Protein AF-A0A7Y2AHD5-F1 (afdb_monomer)

Mean predicted aligned error: 4.86 Å

Structure (mmCIF, N/CA/C/O backbone):
data_AF-A0A7Y2AHD5-F1
#
_entry.id   AF-A0A7Y2AHD5-F1
#
loop_
_atom_site.group_PDB
_atom_site.id
_atom_site.type_symbol
_atom_site.label_atom_id
_atom_site.label_alt_id
_atom_site.label_comp_id
_atom_site.label_asym_id
_atom_site.label_entity_id
_atom_site.label_seq_id
_atom_site.pdbx_PDB_ins_code
_atom_site.Cartn_x
_atom_site.Cartn_y
_atom_site.Cartn_z
_atom_site.occupancy
_atom_site.B_iso_or_equiv
_atom_site.auth_seq_id
_atom_site.auth_comp_id
_atom_site.auth_asym_id
_atom_site.auth_atom_id
_atom_site.pdbx_PDB_model_num
ATOM 1 N N . VAL A 1 1 ? -27.338 -1.000 18.601 1.00 94.12 1 VAL A N 1
ATOM 2 C CA . VAL A 1 1 ? -27.454 -0.332 17.279 1.00 94.12 1 VAL A CA 1
ATOM 3 C C . VAL A 1 1 ? -26.386 -0.900 16.368 1.00 94.12 1 VAL A C 1
ATOM 5 O O . VAL A 1 1 ? -25.244 -0.959 16.805 1.00 94.12 1 VAL A O 1
ATOM 8 N N . ALA A 1 2 ? -26.744 -1.335 15.164 1.00 96.44 2 ALA A N 1
ATOM 9 C CA . ALA A 1 2 ? -25.781 -1.722 14.134 1.00 96.44 2 ALA A CA 1
ATOM 10 C C . ALA A 1 2 ? -25.681 -0.607 13.083 1.00 96.44 2 ALA A C 1
ATOM 12 O O . ALA A 1 2 ? -26.661 0.108 12.867 1.00 96.44 2 ALA A O 1
ATOM 13 N N . ALA A 1 3 ? -24.513 -0.444 12.469 1.00 95.56 3 ALA A N 1
ATOM 14 C CA . ALA A 1 3 ? -24.297 0.475 11.358 1.00 95.56 3 ALA A CA 1
ATOM 15 C C . ALA A 1 3 ? -23.275 -0.099 10.369 1.00 95.56 3 ALA A C 1
ATOM 17 O O . ALA A 1 3 ? -22.429 -0.923 10.730 1.00 95.56 3 ALA A O 1
ATOM 18 N N . ALA A 1 4 ? -23.356 0.365 9.128 1.00 95.06 4 ALA A N 1
ATOM 19 C CA . ALA A 1 4 ? -22.480 -0.025 8.037 1.00 95.06 4 ALA A CA 1
ATOM 20 C C . ALA A 1 4 ? -21.931 1.219 7.331 1.00 95.06 4 ALA A C 1
ATOM 22 O O . ALA A 1 4 ? -22.563 2.277 7.327 1.00 95.06 4 ALA A O 1
ATOM 23 N N . LYS A 1 5 ? -20.742 1.068 6.753 1.00 93.19 5 LYS A N 1
ATOM 24 C CA . LYS A 1 5 ? -20.122 1.999 5.815 1.00 93.19 5 LYS A CA 1
ATOM 25 C C . LYS A 1 5 ? -19.531 1.161 4.686 1.00 93.19 5 LYS A C 1
ATOM 27 O O . LYS A 1 5 ? -18.775 0.231 4.963 1.00 93.19 5 LYS A O 1
ATOM 32 N N . ASP A 1 6 ? -19.858 1.527 3.458 1.00 91.69 6 ASP A N 1
ATOM 33 C CA . ASP A 1 6 ? -19.275 0.958 2.244 1.00 91.69 6 ASP A CA 1
ATOM 34 C C . ASP A 1 6 ? -18.496 2.061 1.511 1.00 91.69 6 ASP A C 1
ATOM 36 O O . ASP A 1 6 ? -17.848 2.895 2.162 1.00 91.69 6 ASP A O 1
ATOM 40 N N . ARG A 1 7 ? -18.574 2.109 0.177 1.00 89.06 7 ARG A N 1
ATOM 41 C CA . ARG A 1 7 ? -17.947 3.164 -0.616 1.00 89.06 7 ARG A CA 1
ATOM 42 C C . ARG A 1 7 ? -18.425 4.560 -0.198 1.00 89.06 7 ARG A C 1
ATOM 44 O O . ARG A 1 7 ? -19.621 4.815 -0.059 1.00 89.06 7 ARG A O 1
ATOM 51 N N . LEU A 1 8 ? -17.475 5.482 -0.037 1.00 84.81 8 LEU A N 1
ATOM 52 C CA . LEU A 1 8 ? -17.731 6.919 0.108 1.00 84.81 8 LEU A CA 1
ATOM 53 C C . LEU A 1 8 ? -17.047 7.659 -1.037 1.00 84.81 8 LEU A C 1
ATOM 55 O O . LEU A 1 8 ? -15.824 7.609 -1.155 1.00 84.81 8 LEU A O 1
ATOM 59 N N . ASP A 1 9 ? -17.832 8.341 -1.867 1.00 83.88 9 ASP A N 1
ATOM 60 C CA . ASP A 1 9 ? -17.392 8.878 -3.157 1.00 83.88 9 ASP A CA 1
ATOM 61 C C . ASP A 1 9 ? -16.701 7.793 -3.989 1.00 83.88 9 ASP A C 1
ATOM 63 O O . ASP A 1 9 ? -17.342 6.845 -4.419 1.00 83.88 9 ASP A O 1
ATOM 67 N N . HIS A 1 10 ? -15.393 7.892 -4.181 1.00 83.75 10 HIS A N 1
ATOM 68 C CA . HIS A 1 10 ? -14.606 6.910 -4.912 1.00 83.75 10 HIS A CA 1
ATOM 69 C C . HIS A 1 10 ? -13.840 5.952 -4.004 1.00 83.75 10 HIS A C 1
ATOM 71 O O . HIS A 1 10 ? -13.240 5.003 -4.499 1.00 83.75 10 HIS A O 1
ATOM 77 N N . THR A 1 11 ? -13.846 6.190 -2.693 1.00 85.25 11 THR A N 1
ATOM 78 C CA . THR A 1 11 ? -13.129 5.361 -1.735 1.00 85.25 11 THR A CA 1
ATOM 79 C C . THR A 1 11 ? -13.874 4.062 -1.500 1.00 85.25 11 THR A C 1
ATOM 81 O O . THR A 1 11 ? -14.870 4.065 -0.776 1.00 85.25 11 THR A O 1
ATOM 84 N N . ILE A 1 12 ? -13.370 2.960 -2.044 1.00 89.50 12 ILE A N 1
ATOM 85 C CA . ILE A 1 12 ? -13.899 1.626 -1.744 1.00 89.50 12 ILE A CA 1
ATOM 86 C C . ILE A 1 12 ? -13.495 1.263 -0.311 1.00 89.50 12 ILE A C 1
ATOM 88 O O . ILE A 1 12 ? -12.315 1.295 0.049 1.00 89.50 12 ILE A O 1
ATOM 92 N N . ASP A 1 13 ? -14.479 0.945 0.522 1.00 90.94 13 ASP A N 1
ATOM 93 C CA . ASP A 1 13 ? -14.290 0.531 1.910 1.00 90.94 13 ASP A CA 1
ATOM 94 C C . ASP A 1 13 ? -15.412 -0.438 2.290 1.00 90.94 13 ASP A C 1
ATOM 96 O O . ASP A 1 13 ? -16.451 -0.487 1.633 1.00 90.94 13 ASP A O 1
ATOM 100 N N . ARG A 1 14 ? -15.214 -1.194 3.367 1.00 94.62 14 ARG A N 1
ATOM 101 C CA . ARG A 1 14 ? -16.272 -1.995 3.977 1.00 94.62 14 ARG A CA 1
ATOM 102 C C . ARG A 1 14 ? -16.022 -2.091 5.472 1.00 94.62 14 ARG A C 1
ATOM 104 O O . ARG A 1 14 ? -15.089 -2.750 5.932 1.00 94.62 14 ARG A O 1
ATOM 111 N N . VAL A 1 15 ? -16.888 -1.435 6.233 1.00 96.62 15 VAL A N 1
ATOM 112 C CA . VAL A 1 15 ? -16.831 -1.363 7.692 1.00 96.62 15 VAL A CA 1
ATOM 113 C C . VAL A 1 15 ? -18.199 -1.696 8.261 1.00 96.62 15 VAL A C 1
ATOM 115 O O . VAL A 1 15 ? -19.235 -1.240 7.765 1.00 96.62 15 VAL A O 1
ATOM 118 N N . ARG A 1 16 ? -18.216 -2.504 9.318 1.00 97.88 16 ARG A N 1
ATOM 119 C CA . ARG A 1 16 ? -19.436 -2.865 10.042 1.00 97.88 16 ARG A CA 1
ATOM 120 C C . ARG A 1 16 ? -19.219 -2.646 11.525 1.00 97.88 16 ARG A C 1
ATOM 122 O O . ARG A 1 16 ? -18.168 -2.993 12.054 1.00 97.88 16 ARG A O 1
ATOM 129 N N . THR A 1 17 ? -20.200 -2.069 12.206 1.00 98.38 17 THR A N 1
ATOM 130 C CA . THR A 1 17 ? -20.081 -1.769 13.632 1.00 98.38 17 THR A CA 1
ATOM 131 C C . THR A 1 17 ? -21.354 -2.099 14.388 1.00 98.38 17 THR A C 1
ATOM 133 O O . THR A 1 17 ? -22.467 -1.894 13.901 1.00 98.38 17 THR A O 1
ATOM 136 N N . VAL A 1 18 ? -21.184 -2.583 15.616 1.00 98.38 18 VAL A N 1
ATOM 137 C CA . VAL A 1 18 ? -22.260 -2.739 16.590 1.00 98.38 18 VAL A CA 1
ATOM 138 C C . VAL A 1 18 ? -21.905 -1.956 17.841 1.00 98.38 18 VAL A C 1
ATOM 140 O O . VAL A 1 18 ? -20.815 -2.071 18.399 1.00 98.38 18 VAL A O 1
ATOM 143 N N . ARG A 1 19 ? -22.869 -1.167 18.307 1.00 97.50 19 ARG A N 1
ATOM 144 C CA . ARG A 1 19 ? -22.805 -0.423 19.560 1.00 97.50 19 ARG A CA 1
ATOM 145 C C . ARG A 1 19 ? -23.842 -0.943 20.556 1.00 97.50 19 ARG A C 1
ATOM 147 O O . ARG A 1 19 ? -25.033 -1.021 20.227 1.00 97.50 19 ARG A O 1
ATOM 154 N N . THR A 1 20 ? -23.383 -1.192 21.779 1.00 97.81 20 THR A N 1
ATOM 155 C CA . THR A 1 20 ? -24.183 -1.340 23.004 1.00 97.81 20 THR A CA 1
ATOM 156 C C . THR A 1 20 ? -24.101 -0.063 23.855 1.00 97.81 20 THR A C 1
ATOM 158 O O . THR A 1 20 ? -23.508 0.937 23.445 1.00 97.81 20 THR A O 1
ATOM 161 N N . ASP A 1 21 ? -24.697 -0.061 25.047 1.00 97.06 21 ASP A N 1
ATOM 162 C CA . ASP A 1 21 ? -24.688 1.118 25.924 1.00 97.06 21 ASP A CA 1
ATOM 163 C C . ASP A 1 21 ? -23.279 1.541 26.358 1.00 97.06 21 ASP A C 1
ATOM 165 O O . ASP A 1 21 ? -23.039 2.729 26.571 1.00 97.06 21 ASP A O 1
ATOM 169 N N . GLN A 1 22 ? -22.361 0.580 26.507 1.00 98.00 22 GLN A N 1
ATOM 170 C CA . GLN A 1 22 ? -21.000 0.822 26.992 1.00 98.00 22 GLN A CA 1
ATOM 171 C C . GLN A 1 22 ? -19.928 0.624 25.925 1.00 98.00 22 GLN A C 1
ATOM 173 O O . GLN A 1 22 ? -18.930 1.330 25.965 1.00 98.00 22 GLN A O 1
ATOM 178 N N . PHE A 1 23 ? -20.122 -0.280 24.965 1.00 98.69 23 PHE A N 1
ATOM 179 C CA . PHE A 1 23 ? -19.069 -0.629 24.016 1.00 98.69 23 PHE A CA 1
ATOM 180 C C . PHE A 1 23 ? -19.475 -0.367 22.569 1.00 98.69 23 PHE A C 1
ATOM 182 O O . PHE A 1 23 ? -20.641 -0.511 22.186 1.00 98.69 23 PHE A O 1
ATOM 189 N N . ARG A 1 24 ? -18.487 -0.020 21.745 1.00 98.62 24 ARG A N 1
ATOM 190 C CA . ARG A 1 24 ? -18.584 -0.061 20.287 1.00 98.62 24 ARG A CA 1
ATOM 191 C C . ARG A 1 24 ? -17.534 -1.021 19.755 1.00 98.62 24 ARG A C 1
ATOM 193 O O . ARG A 1 24 ? -16.359 -0.876 20.066 1.00 98.62 24 ARG A O 1
ATOM 200 N N . TYR A 1 25 ? -17.985 -1.963 18.940 1.00 98.75 25 TYR A N 1
ATOM 201 C CA . TYR A 1 25 ? -17.140 -2.867 18.178 1.00 98.75 25 TYR A CA 1
ATOM 202 C C . TYR A 1 25 ? -17.228 -2.517 16.698 1.00 98.75 25 TYR A C 1
ATOM 204 O O . TYR A 1 25 ? -18.331 -2.298 16.188 1.00 98.75 25 TYR A O 1
ATOM 212 N N . THR A 1 26 ? -16.093 -2.479 16.017 1.00 98.56 26 THR A N 1
ATOM 213 C CA . THR A 1 26 ? -15.975 -2.216 14.583 1.00 98.56 26 THR A CA 1
ATOM 214 C C . THR A 1 26 ? -15.140 -3.319 13.947 1.00 98.56 26 THR A C 1
ATOM 216 O O . THR A 1 26 ? -14.110 -3.714 14.486 1.00 98.56 26 THR A O 1
ATOM 219 N N . ARG A 1 27 ? -15.590 -3.816 12.796 1.00 98.38 27 ARG A N 1
ATOM 220 C CA . ARG A 1 27 ? -14.854 -4.743 11.940 1.00 98.38 27 ARG A CA 1
ATOM 221 C C . ARG A 1 27 ? -14.552 -4.046 10.617 1.00 98.38 27 ARG A C 1
ATOM 223 O O . ARG A 1 27 ? -15.482 -3.630 9.917 1.00 98.38 27 ARG A O 1
ATOM 230 N N . ASN A 1 28 ? -13.267 -3.929 10.299 1.00 97.00 28 ASN A N 1
ATOM 231 C CA . ASN A 1 28 ? -12.754 -3.364 9.057 1.00 97.00 28 ASN A CA 1
ATOM 232 C C . ASN A 1 28 ? -12.392 -4.507 8.105 1.00 97.00 28 ASN A C 1
ATOM 234 O O . ASN A 1 28 ? -11.576 -5.359 8.446 1.00 97.00 28 ASN A O 1
ATOM 238 N N . TYR A 1 29 ? -12.989 -4.532 6.914 1.00 94.75 29 TYR A N 1
ATOM 239 C CA . TYR A 1 29 ? -12.735 -5.587 5.925 1.00 94.75 29 TYR A CA 1
ATOM 240 C C . TYR A 1 29 ? -11.671 -5.198 4.888 1.00 94.75 29 TYR A C 1
ATOM 242 O O . TYR A 1 29 ? -11.124 -6.075 4.227 1.00 94.75 29 TYR A O 1
ATOM 250 N N . LYS A 1 30 ? -11.364 -3.901 4.755 1.00 90.12 30 LYS A N 1
ATOM 251 C CA . LYS A 1 30 ? -10.286 -3.372 3.908 1.00 90.12 30 LYS A CA 1
ATOM 252 C C . LYS A 1 30 ? -9.167 -2.819 4.796 1.00 90.12 30 LYS A C 1
ATOM 254 O O . LYS A 1 30 ? -9.228 -1.669 5.238 1.00 90.12 30 LYS A O 1
ATOM 259 N N . THR A 1 31 ? -8.205 -3.682 5.125 1.00 88.81 31 THR A N 1
ATOM 260 C CA . THR A 1 31 ? -7.037 -3.389 5.986 1.00 88.81 31 THR A CA 1
ATOM 261 C C . THR A 1 31 ? -5.771 -3.081 5.187 1.00 88.81 31 THR A C 1
ATOM 263 O O . THR A 1 31 ? -4.736 -2.773 5.758 1.00 88.81 31 THR A O 1
ATOM 266 N N . ASP A 1 32 ? -5.862 -3.157 3.863 1.00 81.38 32 ASP A N 1
ATOM 267 C CA . ASP A 1 32 ? -4.821 -2.840 2.885 1.00 81.38 32 ASP A CA 1
ATOM 268 C C . ASP A 1 32 ? -4.664 -1.330 2.640 1.00 81.38 32 ASP A C 1
ATOM 270 O O . ASP A 1 32 ? -3.919 -0.915 1.761 1.00 81.38 32 ASP A O 1
ATOM 274 N N . ARG A 1 33 ? -5.408 -0.499 3.379 1.00 80.50 33 ARG A N 1
ATOM 275 C CA . ARG A 1 33 ? -5.490 0.948 3.177 1.00 80.50 33 ARG A CA 1
ATOM 276 C C . ARG A 1 33 ? -5.759 1.674 4.499 1.00 80.50 33 ARG A C 1
ATOM 278 O O . ARG A 1 33 ? -6.464 1.156 5.366 1.00 80.50 33 ARG A O 1
ATOM 285 N N . ILE A 1 34 ? -5.231 2.889 4.640 1.00 82.88 34 ILE A N 1
ATOM 286 C CA . ILE A 1 34 ? -5.336 3.714 5.864 1.00 82.88 34 ILE A CA 1
ATOM 287 C C . ILE A 1 34 ? -6.746 4.238 6.136 1.00 82.88 34 ILE A C 1
ATOM 289 O O . ILE A 1 34 ? -7.618 4.219 5.272 1.00 82.88 34 ILE A O 1
ATOM 293 N N . PHE A 1 35 ? -6.971 4.812 7.318 1.00 85.44 35 PHE A N 1
ATOM 294 C CA . PHE A 1 35 ? -8.222 5.513 7.612 1.00 85.44 35 PHE A CA 1
ATOM 295 C C . PHE A 1 35 ? -8.383 6.828 6.832 1.00 85.44 35 PHE A C 1
ATOM 297 O O . PHE A 1 35 ? -9.498 7.145 6.404 1.00 85.44 35 PHE A O 1
ATOM 304 N N . LEU A 1 36 ? -7.303 7.602 6.637 1.00 85.56 36 LEU A N 1
ATOM 305 C CA . LEU A 1 36 ? -7.325 8.862 5.879 1.00 85.56 36 LEU A CA 1
ATOM 306 C C . LEU A 1 36 ? -7.292 8.604 4.366 1.00 85.56 36 LEU A C 1
ATOM 308 O O . LEU A 1 36 ? -6.347 8.955 3.666 1.00 85.56 36 LEU A O 1
ATOM 312 N N . GLN A 1 37 ? -8.345 7.968 3.864 1.00 81.88 37 GLN A N 1
ATOM 313 C CA . GLN A 1 37 ? -8.504 7.721 2.436 1.00 81.88 37 GLN A CA 1
ATOM 314 C C . GLN A 1 37 ? -8.719 9.028 1.656 1.00 81.88 37 GLN A C 1
ATOM 316 O O . GLN A 1 37 ? -9.375 9.935 2.190 1.00 81.88 37 GLN A O 1
ATOM 321 N N . PRO A 1 38 ? -8.233 9.119 0.402 1.00 78.81 38 PRO A N 1
ATOM 322 C CA . PRO A 1 38 ? -8.409 10.319 -0.403 1.00 78.81 38 PRO A CA 1
ATOM 323 C C . PRO A 1 38 ? -9.879 10.571 -0.734 1.00 78.81 38 PRO A C 1
ATOM 325 O O . PRO A 1 38 ? -10.577 9.691 -1.241 1.00 78.81 38 PRO A O 1
ATOM 328 N N . GLN A 1 39 ? -10.349 11.782 -0.445 1.00 77.81 39 GLN A N 1
ATOM 329 C CA . GLN A 1 39 ? -11.747 12.184 -0.607 1.00 77.81 39 GLN A CA 1
ATOM 330 C C . GLN A 1 39 ? -11.869 13.649 -1.046 1.00 77.81 39 GLN A C 1
ATOM 332 O O . GLN A 1 39 ? -10.882 14.374 -1.170 1.00 77.81 39 GLN A O 1
ATOM 337 N N . TYR A 1 40 ? -13.103 14.136 -1.220 1.00 79.31 40 TYR A N 1
ATOM 338 C CA . TYR A 1 40 ? -13.394 15.541 -1.545 1.00 79.31 40 TYR A CA 1
ATOM 339 C C . TYR A 1 40 ? -12.731 16.563 -0.594 1.00 79.31 40 TYR A C 1
ATOM 341 O O . TYR A 1 40 ? -12.544 17.730 -0.951 1.00 79.31 40 TYR A O 1
ATOM 349 N N . ARG A 1 41 ? -12.394 16.141 0.633 1.00 85.81 41 ARG A N 1
ATOM 350 C CA . ARG A 1 41 ? -11.733 16.961 1.658 1.00 85.81 41 ARG A CA 1
ATOM 351 C C . ARG A 1 41 ? -10.231 17.149 1.446 1.00 85.81 41 ARG A C 1
ATOM 353 O O . ARG A 1 41 ? -9.671 18.030 2.083 1.00 85.81 41 ARG A O 1
ATOM 360 N N . ASP A 1 42 ? -9.588 16.394 0.558 1.00 82.19 42 ASP A N 1
ATOM 361 C CA . ASP A 1 42 ? -8.125 16.409 0.393 1.00 82.19 42 ASP A CA 1
ATOM 362 C C . ASP A 1 42 ? -7.574 17.769 -0.043 1.00 82.19 42 ASP A C 1
ATOM 364 O O . ASP A 1 42 ? -6.432 18.102 0.252 1.00 82.19 42 ASP A O 1
ATOM 368 N N . LYS A 1 43 ? -8.408 18.587 -0.691 1.00 84.81 43 LYS A N 1
ATOM 369 C CA . LYS A 1 43 ? -8.070 19.955 -1.110 1.00 84.81 43 LYS A CA 1
ATOM 370 C C . LYS A 1 43 ? -8.351 21.014 -0.039 1.00 84.81 43 LYS A C 1
ATOM 372 O O . LYS A 1 43 ? -8.311 22.202 -0.343 1.00 84.81 43 LYS A O 1
ATOM 377 N N . LYS A 1 44 ? -8.754 20.619 1.169 1.00 91.75 44 LYS A N 1
ATOM 378 C CA . LYS A 1 44 ? -9.027 21.551 2.269 1.00 91.75 44 LYS A CA 1
ATOM 379 C C . LYS A 1 44 ? -7.764 21.765 3.090 1.00 91.75 44 LYS A C 1
ATOM 381 O O . LYS A 1 44 ? -7.072 20.796 3.387 1.00 91.75 44 LYS A O 1
ATOM 386 N N . ASP A 1 45 ? -7.549 23.007 3.521 1.00 96.12 45 ASP A N 1
ATOM 387 C CA . ASP A 1 45 ? -6.362 23.441 4.269 1.00 96.12 45 ASP A CA 1
ATOM 388 C C . ASP A 1 45 ? -6.037 22.500 5.437 1.00 96.12 45 ASP A C 1
ATOM 390 O O . ASP A 1 45 ? -4.921 22.021 5.550 1.00 96.12 45 ASP A O 1
ATOM 394 N N . TYR A 1 46 ? -7.039 22.077 6.214 1.00 92.81 46 TYR A N 1
ATOM 395 C CA . TYR A 1 46 ? -6.820 21.168 7.345 1.00 92.81 46 TYR A CA 1
ATOM 396 C C . TYR A 1 46 ? -6.305 19.765 6.965 1.00 92.81 46 TYR A C 1
ATOM 398 O O . TYR A 1 46 ? -5.653 19.123 7.785 1.00 92.81 46 TYR A O 1
ATOM 406 N N . VAL A 1 47 ? -6.606 19.245 5.765 1.00 89.81 47 VAL A N 1
ATOM 407 C CA . VAL A 1 47 ? -6.031 17.968 5.291 1.00 89.81 47 VAL A CA 1
ATOM 408 C C . VAL A 1 47 ? -4.64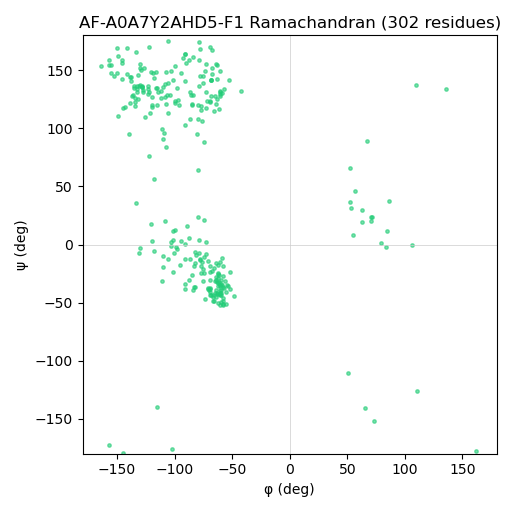8 18.199 4.695 1.00 89.81 47 VAL A C 1
ATOM 410 O O . VAL A 1 47 ? -3.765 17.364 4.881 1.00 89.81 47 VAL A O 1
ATOM 413 N N . ILE A 1 48 ? -4.453 19.330 4.014 1.00 90.25 48 ILE A N 1
ATOM 414 C CA . ILE A 1 48 ? -3.153 19.740 3.475 1.00 90.25 48 ILE A CA 1
ATOM 415 C C . ILE A 1 48 ? -2.145 19.888 4.621 1.00 90.25 48 ILE A C 1
ATOM 417 O O . ILE A 1 48 ? -1.109 19.228 4.595 1.00 90.25 48 ILE A O 1
ATOM 421 N N . ASP A 1 49 ? -2.490 20.642 5.664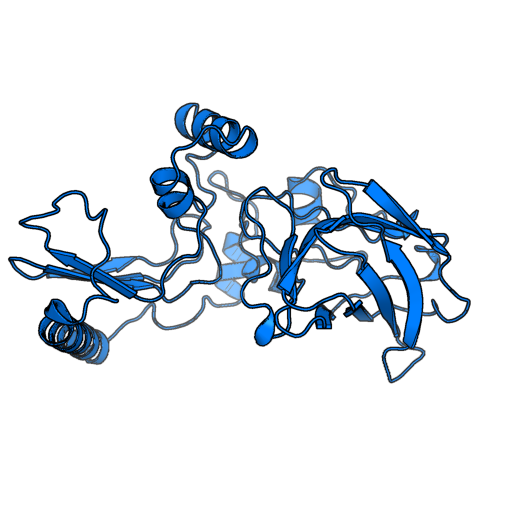 1.00 93.69 49 ASP A N 1
ATOM 422 C CA . ASP A 1 49 ? -1.659 20.850 6.853 1.00 93.69 49 ASP A CA 1
ATOM 423 C C . ASP A 1 49 ? -1.370 19.524 7.573 1.00 93.69 49 ASP A C 1
ATOM 425 O O . ASP A 1 49 ? -0.236 19.261 7.971 1.00 93.69 49 ASP A O 1
ATOM 429 N N . LEU A 1 50 ? -2.371 18.638 7.693 1.00 91.00 50 LEU A N 1
ATOM 430 C CA . LEU A 1 50 ? -2.197 17.307 8.287 1.00 91.00 50 LEU A CA 1
ATOM 431 C C . LEU A 1 50 ? -1.183 16.459 7.503 1.00 91.00 50 LEU A C 1
ATOM 433 O O . LEU A 1 50 ? -0.337 15.805 8.111 1.00 91.00 50 LEU A O 1
ATOM 437 N N . ARG A 1 51 ? -1.250 16.469 6.165 1.00 87.12 51 ARG A N 1
ATOM 438 C CA . ARG A 1 51 ? -0.297 15.755 5.297 1.00 87.12 51 ARG A CA 1
ATOM 439 C C . ARG A 1 51 ? 1.097 16.389 5.340 1.00 87.12 51 ARG A C 1
ATOM 441 O O . ARG A 1 51 ? 2.077 15.653 5.342 1.00 87.12 51 ARG A O 1
ATOM 448 N N . GLN A 1 52 ? 1.200 17.716 5.419 1.00 88.50 52 GLN A N 1
ATOM 449 C CA . GLN A 1 52 ? 2.482 18.420 5.554 1.00 88.50 52 GLN A CA 1
ATOM 450 C C . GLN A 1 52 ? 3.162 18.117 6.890 1.00 88.50 52 GLN A C 1
ATOM 452 O O . GLN A 1 52 ? 4.322 17.718 6.901 1.00 88.50 52 GLN A O 1
ATOM 457 N N . ALA A 1 53 ? 2.431 18.221 8.003 1.00 91.38 53 ALA A N 1
ATOM 458 C CA . ALA A 1 53 ? 2.942 17.866 9.327 1.00 91.38 53 ALA A CA 1
ATOM 459 C C . ALA A 1 53 ? 3.356 16.391 9.389 1.00 91.38 53 ALA A C 1
ATOM 461 O O . ALA A 1 53 ? 4.331 16.033 10.048 1.00 91.38 53 ALA A O 1
ATOM 462 N N . TYR A 1 54 ? 2.634 15.520 8.682 1.00 86.94 54 TYR A N 1
ATOM 463 C CA . TYR A 1 54 ? 3.006 14.120 8.572 1.00 86.94 54 TYR A CA 1
ATOM 464 C C . TYR A 1 54 ? 4.308 13.916 7.788 1.00 86.94 54 TYR A C 1
ATOM 466 O O . TYR A 1 54 ? 5.212 13.252 8.291 1.00 86.94 54 TYR A O 1
ATOM 474 N N . ALA A 1 55 ? 4.436 14.542 6.613 1.00 81.44 55 ALA A N 1
ATOM 475 C CA . ALA A 1 55 ? 5.650 14.515 5.796 1.00 81.44 55 ALA A CA 1
ATOM 476 C C . ALA A 1 55 ? 6.874 15.091 6.528 1.00 81.44 55 ALA A C 1
ATOM 478 O O . ALA A 1 55 ? 7.983 14.590 6.368 1.00 81.44 55 ALA A O 1
ATOM 479 N N . ALA A 1 56 ? 6.666 16.101 7.375 1.00 87.06 56 ALA A N 1
ATOM 480 C CA . ALA A 1 56 ? 7.702 16.696 8.214 1.00 87.06 56 ALA A CA 1
ATOM 481 C C . ALA A 1 56 ? 8.037 15.869 9.475 1.00 87.06 56 ALA A C 1
ATOM 483 O O . ALA A 1 56 ? 8.975 16.205 10.197 1.00 87.06 56 ALA A O 1
ATOM 484 N N . GLY A 1 57 ? 7.289 14.797 9.768 1.00 86.69 57 GLY A N 1
ATOM 485 C CA . GLY A 1 57 ? 7.464 14.001 10.988 1.00 86.69 57 GLY A CA 1
ATOM 486 C C . GLY A 1 57 ? 7.031 14.721 12.274 1.00 86.69 57 GLY A C 1
ATOM 487 O O . GLY A 1 57 ? 7.453 14.345 13.364 1.00 86.69 57 GLY A O 1
ATOM 488 N N . GLU A 1 58 ? 6.192 15.751 12.160 1.00 92.94 58 GLU A N 1
ATOM 489 C CA . GLU A 1 58 ? 5.762 16.620 13.263 1.00 92.94 58 GLU A CA 1
ATOM 490 C C . GLU A 1 58 ? 4.478 16.131 13.955 1.00 92.94 58 GLU A C 1
ATOM 492 O O . GLU A 1 58 ? 4.124 16.607 15.038 1.00 92.94 58 GLU A O 1
ATOM 497 N N . LEU A 1 59 ? 3.759 15.171 13.359 1.00 90.62 59 LEU A N 1
ATOM 498 C CA . LEU A 1 59 ? 2.568 14.591 13.979 1.00 90.62 59 LEU A CA 1
ATOM 499 C C . LEU A 1 59 ? 2.907 13.761 15.216 1.00 90.62 59 LEU A C 1
ATOM 501 O O . LEU A 1 59 ? 3.859 12.980 15.246 1.00 90.62 59 LEU A O 1
ATOM 505 N N . SER A 1 60 ? 2.047 13.865 16.233 1.00 93.12 60 SER A N 1
ATOM 506 C CA . SER A 1 60 ? 2.162 13.004 17.407 1.00 93.12 60 SER A CA 1
ATOM 507 C C . SER A 1 60 ? 2.023 11.527 17.008 1.00 93.12 60 SER A C 1
ATOM 509 O O . SER A 1 60 ? 1.250 11.210 16.096 1.00 93.12 60 SER A O 1
ATOM 511 N N . PRO A 1 61 ? 2.684 10.595 17.723 1.00 91.75 61 PRO A N 1
ATOM 512 C CA . PRO A 1 61 ? 2.626 9.174 17.387 1.00 91.75 61 PRO A CA 1
ATOM 513 C C . PRO A 1 61 ? 1.198 8.635 17.247 1.00 91.75 61 PRO A C 1
ATOM 515 O O . PRO A 1 61 ? 0.917 7.862 16.338 1.00 91.75 61 PRO A O 1
ATOM 518 N N . LYS A 1 62 ? 0.271 9.097 18.099 1.00 91.69 62 LYS A N 1
ATOM 519 C CA . LYS A 1 62 ? -1.131 8.670 18.057 1.00 91.69 62 LYS A CA 1
ATOM 520 C C . LYS A 1 62 ? -1.885 9.213 16.836 1.00 91.69 62 LYS A C 1
ATOM 522 O O . LYS A 1 62 ? -2.706 8.495 16.279 1.00 91.69 62 LYS A O 1
ATOM 527 N N . LEU A 1 63 ? -1.625 10.448 16.396 1.00 90.62 63 LEU A N 1
ATOM 528 C CA . LEU A 1 63 ? -2.250 10.979 15.175 1.00 90.62 63 LEU A CA 1
ATOM 529 C C . LEU A 1 63 ? -1.697 10.294 13.925 1.00 90.62 63 LEU A C 1
ATOM 531 O O . LEU A 1 63 ? -2.466 9.970 13.021 1.00 90.62 63 LEU A O 1
ATOM 535 N N . THR A 1 64 ? -0.392 10.022 13.911 1.00 89.00 64 THR A N 1
ATOM 536 C CA . THR A 1 64 ? 0.252 9.219 12.870 1.00 89.00 64 THR A CA 1
ATOM 537 C C . THR A 1 64 ? -0.376 7.830 12.779 1.00 89.00 64 THR A C 1
ATOM 539 O O . THR A 1 64 ? -0.769 7.416 11.694 1.00 89.00 64 THR A O 1
ATOM 542 N N . GLU A 1 65 ? -0.544 7.143 13.913 1.00 88.56 65 GLU A N 1
ATOM 543 C CA . GLU A 1 65 ? -1.207 5.835 13.997 1.00 88.56 65 GLU A CA 1
ATOM 544 C C . GLU A 1 65 ? -2.646 5.882 13.460 1.00 88.56 65 GLU A C 1
ATOM 546 O O . GLU A 1 65 ? -2.997 5.090 12.593 1.00 88.56 65 GLU A O 1
ATOM 551 N N . ILE A 1 66 ? -3.467 6.830 13.926 1.00 89.00 66 ILE A N 1
ATOM 552 C CA . ILE A 1 66 ? -4.891 6.900 13.565 1.00 89.00 66 ILE A CA 1
ATOM 553 C C . ILE A 1 66 ? -5.095 7.226 12.083 1.00 89.00 66 ILE A C 1
ATOM 555 O O . ILE A 1 66 ? -5.976 6.651 11.451 1.00 89.00 66 ILE A O 1
ATOM 559 N N . TYR A 1 67 ? -4.344 8.177 11.524 1.00 87.19 67 TYR A N 1
ATOM 560 C CA . TYR A 1 67 ? -4.605 8.641 10.159 1.00 87.19 67 TYR A CA 1
ATOM 561 C C . TYR A 1 67 ? -3.830 7.873 9.096 1.00 87.19 67 TYR A C 1
ATOM 563 O O . TYR A 1 67 ? -4.373 7.675 8.008 1.00 87.19 67 TYR A O 1
ATOM 571 N N . PHE A 1 68 ? -2.610 7.434 9.407 1.00 85.25 68 PHE A N 1
ATOM 572 C CA . PHE A 1 68 ? -1.661 6.901 8.429 1.00 85.25 68 PHE A CA 1
ATOM 573 C C . PHE A 1 68 ? -1.042 5.549 8.823 1.00 85.25 68 PHE A C 1
ATOM 575 O O . PHE A 1 68 ? -0.244 4.993 8.067 1.00 85.25 68 PHE A O 1
ATOM 582 N N . GLY A 1 69 ? -1.372 5.028 10.006 1.00 85.06 69 GLY A N 1
ATOM 583 C CA . GLY A 1 69 ? -0.933 3.715 10.461 1.00 85.06 69 GLY A CA 1
ATOM 584 C C . GLY A 1 69 ? -1.740 2.577 9.844 1.00 85.06 69 GLY A C 1
ATOM 585 O O . GLY A 1 69 ? -2.740 2.791 9.155 1.00 85.06 69 GLY A O 1
ATOM 586 N N . GLU A 1 70 ? -1.301 1.350 10.125 1.00 85.56 70 GLU A N 1
ATOM 587 C CA . GLU A 1 70 ? -2.022 0.164 9.679 1.00 85.56 70 GLU A CA 1
ATOM 588 C C . GLU A 1 70 ? -3.432 0.149 10.258 1.00 85.56 70 GLU A C 1
ATOM 590 O O . GLU A 1 70 ? -3.642 0.341 11.461 1.00 85.56 70 GLU A O 1
ATOM 595 N N . ARG A 1 71 ? -4.415 -0.107 9.398 1.00 88.75 71 ARG A N 1
ATOM 596 C CA . ARG A 1 71 ? -5.798 -0.207 9.833 1.00 88.75 71 ARG A CA 1
ATOM 597 C C . ARG A 1 71 ? -6.027 -1.567 10.502 1.00 88.75 71 ARG A C 1
ATOM 599 O O . ARG A 1 71 ? -5.922 -2.593 9.827 1.00 88.75 71 ARG A O 1
ATOM 606 N N . PRO A 1 72 ? -6.412 -1.613 11.790 1.00 93.56 72 PRO A N 1
ATOM 607 C CA . PRO A 1 72 ? -6.687 -2.873 12.460 1.00 93.56 72 PRO A CA 1
ATOM 608 C C . PRO A 1 72 ? -7.944 -3.529 11.878 1.00 93.56 72 PRO A C 1
ATOM 610 O O . PRO A 1 72 ? -8.939 -2.859 11.601 1.00 93.56 72 PRO A O 1
ATOM 613 N N . ALA A 1 73 ? -7.933 -4.857 11.747 1.00 96.25 73 ALA A N 1
ATOM 614 C CA . ALA A 1 73 ? -9.103 -5.618 11.293 1.00 96.25 73 ALA A CA 1
ATOM 615 C C . ALA A 1 73 ? -10.303 -5.478 12.247 1.00 96.25 73 ALA A C 1
ATOM 617 O O . ALA A 1 73 ? -11.462 -5.554 11.836 1.00 96.25 73 ALA A O 1
ATOM 618 N N . GLU A 1 74 ? -10.025 -5.263 13.533 1.00 98.25 74 GLU A N 1
ATOM 619 C CA . GLU A 1 74 ? -11.030 -5.153 14.579 1.00 98.25 74 GLU A CA 1
ATOM 620 C C . GLU A 1 74 ? -10.696 -4.033 15.557 1.00 98.25 74 GLU A C 1
ATOM 622 O O . GLU A 1 74 ? -9.540 -3.815 15.929 1.00 98.25 74 GLU A O 1
ATOM 627 N N . GLU A 1 75 ? -11.741 -3.366 16.033 1.00 98.31 75 GLU A N 1
ATOM 628 C CA . GLU A 1 75 ? -11.649 -2.318 17.037 1.00 98.31 75 GLU A CA 1
ATOM 629 C C . GLU A 1 75 ? -12.737 -2.507 18.093 1.00 98.31 75 GLU A C 1
ATOM 631 O O . GLU A 1 75 ? -13.892 -2.787 17.767 1.00 98.31 75 GLU A O 1
ATOM 636 N N . LEU A 1 76 ? -12.384 -2.355 19.368 1.00 98.75 76 LEU A N 1
ATOM 637 C CA . LEU A 1 76 ? -13.318 -2.394 20.490 1.00 98.75 76 LEU A CA 1
ATOM 638 C C . LEU A 1 76 ? -13.022 -1.229 21.427 1.00 98.75 76 LEU A C 1
ATOM 640 O O . LEU A 1 76 ? -11.906 -1.106 21.917 1.00 98.75 76 LEU A O 1
ATOM 644 N N . TYR A 1 77 ? -14.031 -0.422 21.730 1.00 98.62 77 TYR A N 1
ATOM 645 C CA . TYR A 1 77 ? -13.891 0.744 22.599 1.00 98.62 77 TYR A CA 1
ATOM 646 C C . TYR A 1 77 ? -14.939 0.732 23.701 1.00 98.62 77 TYR A C 1
ATOM 648 O O . TYR A 1 77 ? -16.118 0.497 23.424 1.00 98.62 77 TYR A O 1
ATOM 656 N N . ASP A 1 78 ? -14.531 1.040 24.933 1.00 98.50 78 ASP A N 1
ATOM 657 C CA . ASP A 1 78 ? -15.451 1.422 26.007 1.00 98.50 78 ASP A CA 1
ATOM 658 C C . ASP A 1 78 ? -15.822 2.896 25.820 1.00 98.50 78 ASP A C 1
ATOM 660 O O . ASP A 1 78 ? -15.105 3.791 26.254 1.00 98.50 78 ASP A O 1
ATOM 664 N N . VAL A 1 79 ? -16.949 3.163 25.164 1.00 97.94 79 VAL A N 1
ATOM 665 C CA . VAL A 1 79 ? -17.365 4.528 24.812 1.00 97.94 79 VAL A CA 1
ATOM 666 C C . VAL A 1 79 ? -17.857 5.344 26.012 1.00 97.94 79 VAL A C 1
ATOM 668 O O . VAL A 1 79 ? -18.114 6.538 25.862 1.00 97.94 79 VAL A O 1
ATOM 671 N N . LYS A 1 80 ? -18.020 4.733 27.197 1.00 97.62 80 LYS A N 1
ATOM 672 C CA . LYS A 1 80 ? -18.313 5.476 28.435 1.00 97.62 80 LYS A CA 1
ATOM 673 C C . LYS A 1 80 ? -17.046 6.047 29.060 1.00 97.62 80 LYS A C 1
ATOM 675 O O . LYS A 1 80 ? -17.102 7.138 29.619 1.00 97.62 80 LYS A O 1
ATOM 680 N N . VAL A 1 81 ? -15.940 5.308 28.989 1.00 98.06 81 VAL A N 1
ATOM 681 C CA . VAL A 1 81 ? -14.643 5.718 29.552 1.00 98.06 81 VAL A CA 1
ATOM 682 C C . VAL A 1 81 ? -13.800 6.477 28.525 1.00 98.06 81 VAL A C 1
ATOM 684 O O . VAL A 1 81 ? -13.153 7.461 28.870 1.00 98.06 81 VAL A O 1
ATOM 687 N N . ASP A 1 82 ? -13.849 6.053 27.266 1.00 97.94 82 ASP A N 1
ATOM 688 C CA . ASP A 1 82 ? -13.148 6.637 26.126 1.00 97.94 82 ASP A CA 1
ATOM 689 C C . ASP A 1 82 ? -14.161 7.046 25.037 1.00 97.94 82 ASP A C 1
ATOM 691 O O . ASP A 1 82 ? -14.334 6.354 24.026 1.00 97.94 82 ASP A O 1
ATOM 695 N N . PRO A 1 83 ? -14.880 8.169 25.230 1.00 96.75 83 PRO A N 1
ATOM 696 C CA . PRO A 1 83 ? -15.874 8.635 24.262 1.00 96.75 83 PRO A CA 1
ATOM 697 C C . PRO A 1 83 ? -15.256 8.962 22.893 1.00 96.75 83 PRO A C 1
ATOM 699 O O . PRO A 1 83 ? -15.938 8.859 21.867 1.00 96.75 83 PRO A O 1
ATOM 702 N N . SER A 1 84 ? -13.967 9.315 22.876 1.00 95.94 84 SER A N 1
ATOM 703 C CA . SER A 1 84 ? -13.199 9.642 21.674 1.00 95.94 84 SER A CA 1
ATOM 704 C C . SER A 1 84 ? -12.686 8.413 20.918 1.00 95.94 84 SER A C 1
ATOM 706 O O . SER A 1 84 ? -12.221 8.579 19.795 1.00 95.94 84 SER A O 1
ATOM 708 N N . GLN A 1 85 ? -12.807 7.203 21.481 1.00 96.50 85 GLN A N 1
ATOM 709 C CA . GLN A 1 85 ? -12.417 5.938 20.839 1.00 96.50 85 GLN A CA 1
ATOM 710 C C . GLN A 1 85 ? -10.939 5.926 20.400 1.00 96.50 85 GLN A C 1
ATOM 712 O O . GLN A 1 85 ? -10.600 5.548 19.283 1.00 96.50 85 GLN A O 1
ATOM 717 N N . ILE A 1 86 ? -10.046 6.367 21.284 1.00 95.31 86 ILE A N 1
ATOM 718 C CA . ILE A 1 86 ? -8.600 6.446 21.040 1.00 95.31 86 ILE A CA 1
ATOM 719 C C . ILE A 1 86 ? -7.886 5.131 21.391 1.00 95.31 86 ILE A C 1
ATOM 721 O O . ILE A 1 86 ? -6.865 4.790 20.784 1.00 95.31 86 ILE A O 1
ATOM 725 N N . HIS A 1 87 ? -8.401 4.385 22.370 1.00 96.31 87 HIS A N 1
ATOM 726 C CA . HIS A 1 87 ? -7.755 3.203 22.937 1.00 96.31 87 HIS A CA 1
ATOM 727 C C . HIS A 1 87 ? -8.478 1.918 22.527 1.00 96.31 87 HIS A C 1
ATOM 729 O O . HIS A 1 87 ? -9.450 1.506 23.158 1.00 96.31 87 HIS A O 1
ATOM 735 N N . ASN A 1 88 ? -7.982 1.267 21.472 1.00 97.62 88 ASN A N 1
ATOM 736 C CA . ASN A 1 88 ? -8.523 -0.007 21.007 1.00 97.62 88 ASN A CA 1
ATOM 737 C C . ASN A 1 88 ? -8.227 -1.135 22.019 1.00 97.62 88 ASN A C 1
ATOM 739 O O . ASN A 1 88 ? -7.072 -1.416 22.335 1.00 97.62 88 ASN A O 1
ATOM 743 N N . LEU A 1 89 ? -9.277 -1.798 22.504 1.00 98.50 89 LEU A N 1
ATOM 744 C CA . LEU A 1 89 ? -9.244 -2.823 23.552 1.00 98.50 89 LEU A CA 1
ATOM 745 C C . LEU A 1 89 ? -9.153 -4.261 23.013 1.00 98.50 89 LEU A C 1
ATOM 747 O O . LEU A 1 89 ? -9.182 -5.202 23.803 1.00 98.50 89 LEU A O 1
ATOM 751 N N . VAL A 1 90 ? -9.056 -4.472 21.693 1.00 98.06 90 VAL A N 1
ATOM 752 C CA . VAL A 1 90 ? -9.060 -5.822 21.083 1.00 98.06 90 VAL A CA 1
ATOM 753 C C . VAL A 1 90 ? -7.946 -6.726 21.622 1.00 98.06 90 VAL A C 1
ATOM 755 O O . VAL A 1 90 ? -8.176 -7.918 21.831 1.00 98.06 90 VAL A O 1
ATOM 758 N N . GLY A 1 91 ? -6.762 -6.167 21.886 1.00 97.12 91 GLY A N 1
ATOM 759 C CA . GLY A 1 91 ? -5.618 -6.901 22.438 1.00 97.12 91 GLY A CA 1
ATOM 760 C C . GLY A 1 91 ? -5.638 -7.078 23.961 1.00 97.12 91 GLY A C 1
ATOM 761 O O . GLY A 1 91 ? -4.786 -7.780 24.500 1.00 97.12 91 GLY A O 1
ATOM 762 N N . ASP A 1 92 ? -6.581 -6.459 24.676 1.00 98.06 92 ASP A N 1
ATOM 763 C CA . ASP A 1 92 ? -6.613 -6.501 26.138 1.00 98.06 92 ASP A CA 1
ATOM 764 C C . ASP A 1 92 ? -7.339 -7.765 26.634 1.00 98.06 92 ASP A C 1
ATOM 766 O O . ASP A 1 92 ? -8.524 -7.998 26.362 1.00 98.06 92 ASP A O 1
ATOM 770 N N . ALA A 1 93 ? -6.620 -8.592 27.401 1.00 97.94 93 ALA A N 1
ATOM 771 C CA . ALA A 1 93 ? -7.124 -9.830 27.993 1.00 97.94 93 ALA A CA 1
ATOM 772 C C . ALA A 1 93 ? -8.380 -9.613 28.862 1.00 97.94 93 ALA A C 1
ATOM 774 O O . ALA A 1 93 ? -9.261 -10.475 28.911 1.00 97.94 93 ALA A O 1
ATOM 775 N N . LYS A 1 94 ? -8.503 -8.449 29.512 1.00 98.31 94 LYS A N 1
ATOM 776 C CA . LYS A 1 94 ? -9.639 -8.098 30.375 1.00 98.31 94 LYS A CA 1
ATOM 777 C C . LYS A 1 94 ? -10.955 -7.992 29.602 1.00 98.31 94 LYS A C 1
ATOM 779 O O . LYS A 1 94 ? -12.012 -8.285 30.160 1.00 98.31 94 LYS A O 1
ATOM 784 N N . PHE A 1 95 ? -10.904 -7.590 28.332 1.00 98.38 95 PHE A N 1
ATOM 785 C CA . PHE A 1 95 ? -12.092 -7.313 27.522 1.00 98.38 95 PHE A CA 1
ATOM 786 C C . PHE A 1 95 ? -12.450 -8.438 26.545 1.00 98.38 95 PHE A C 1
ATOM 788 O O . PHE A 1 95 ? -13.438 -8.321 25.826 1.00 98.38 95 PHE A O 1
ATOM 795 N N . GLN A 1 96 ? -11.736 -9.570 26.559 1.00 98.25 96 GLN A N 1
ATOM 796 C CA . GLN A 1 96 ? -11.963 -10.671 25.609 1.00 98.25 96 GLN A CA 1
ATOM 797 C C . GLN A 1 96 ? -13.391 -11.223 25.635 1.00 98.25 96 GLN A C 1
ATOM 799 O O . GLN A 1 96 ? -13.961 -11.530 24.589 1.00 98.25 96 GLN A O 1
ATOM 804 N N . LYS A 1 97 ? -14.015 -11.297 26.818 1.00 98.50 97 LYS A N 1
ATOM 805 C CA . LYS A 1 97 ? -15.418 -11.717 26.931 1.00 98.50 97 LYS A CA 1
ATOM 806 C C . LYS A 1 97 ? -16.362 -10.744 26.216 1.00 98.50 97 LYS A C 1
ATOM 808 O O . LYS A 1 97 ? -17.286 -11.184 25.535 1.00 98.50 97 LYS A O 1
ATOM 813 N N . GLU A 1 98 ? -16.126 -9.441 26.355 1.00 98.50 98 GLU A N 1
ATOM 814 C CA . GLU A 1 98 ? -16.919 -8.423 25.663 1.00 98.50 98 GLU A CA 1
ATOM 815 C C . GLU A 1 98 ? -16.627 -8.415 24.161 1.00 98.50 98 GLU A C 1
ATOM 817 O O . GLU A 1 98 ? -17.567 -8.325 23.374 1.00 98.50 98 GLU A O 1
ATOM 822 N N . LEU A 1 99 ? -15.372 -8.606 23.746 1.00 98.69 99 LEU A N 1
ATOM 823 C CA . LEU A 1 99 ? -14.999 -8.733 22.337 1.00 98.69 99 LEU A CA 1
ATOM 824 C C . LEU A 1 99 ? -15.744 -9.887 21.655 1.00 98.69 99 LEU A C 1
ATOM 826 O O . LEU A 1 99 ? -16.402 -9.680 20.639 1.00 98.69 99 LEU A O 1
ATOM 830 N N . VAL A 1 100 ? -15.702 -11.090 22.239 1.00 98.75 100 VAL A N 1
ATOM 831 C CA . VAL A 1 100 ? -16.408 -12.272 21.708 1.00 98.75 100 VAL A CA 1
ATOM 832 C C . VAL A 1 100 ? -17.915 -12.030 21.636 1.00 98.75 100 VAL A C 1
ATOM 834 O O . VAL A 1 100 ? -18.548 -12.352 20.633 1.00 98.75 100 VAL A O 1
ATOM 837 N N . ARG A 1 101 ? -18.494 -11.402 22.664 1.00 98.62 101 ARG A N 1
ATOM 838 C CA . ARG A 1 101 ? -19.916 -11.050 22.672 1.00 98.62 101 ARG A CA 1
ATOM 839 C C . ARG A 1 101 ? -20.282 -10.090 21.535 1.00 98.62 101 ARG A C 1
ATOM 841 O O . ARG A 1 101 ? -21.313 -10.277 20.896 1.00 98.62 101 ARG A O 1
ATOM 848 N N . HIS A 1 102 ? -19.461 -9.074 21.276 1.00 98.75 102 HIS A N 1
ATOM 849 C CA . HIS A 1 102 ? -19.733 -8.098 20.220 1.00 98.75 102 HIS A CA 1
ATOM 850 C C . HIS A 1 102 ? -19.473 -8.646 18.814 1.00 98.75 102 HIS A C 1
ATOM 852 O O . HIS A 1 102 ? -20.21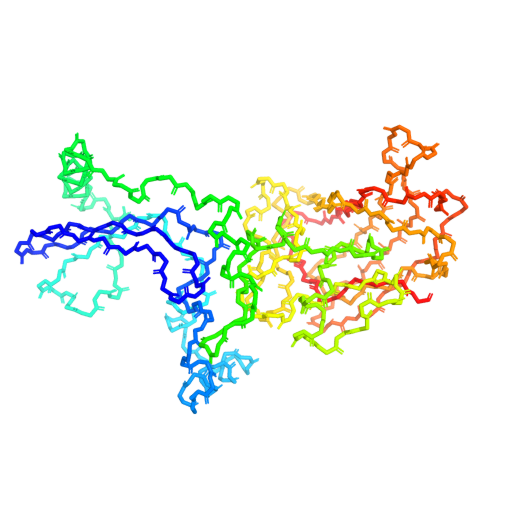5 -8.289 17.899 1.00 98.75 102 HIS A O 1
ATOM 858 N N . ARG A 1 103 ? -18.502 -9.557 18.650 1.00 98.69 103 ARG A N 1
ATOM 859 C CA . ARG A 1 103 ? -18.348 -10.356 17.424 1.00 98.69 103 ARG A CA 1
ATOM 860 C C . ARG A 1 103 ? -19.640 -11.108 17.117 1.00 98.69 103 ARG A C 1
ATOM 862 O O . ARG A 1 103 ? -20.194 -10.904 16.044 1.00 98.69 103 ARG A O 1
ATOM 869 N N . GLN A 1 104 ? -20.183 -11.840 18.097 1.00 98.69 104 GLN A N 1
ATOM 870 C CA . GLN A 1 104 ? -21.442 -12.570 17.926 1.00 98.69 104 GLN A CA 1
ATOM 871 C C . GLN A 1 104 ? -22.607 -11.641 17.568 1.00 98.69 104 GLN A C 1
ATOM 873 O O . GLN A 1 104 ? -23.370 -11.944 16.660 1.00 98.69 104 GLN A O 1
ATOM 878 N N . PHE A 1 105 ? -22.734 -10.483 18.226 1.00 98.56 105 PHE A N 1
ATOM 879 C CA . PHE A 1 105 ? -23.780 -9.519 17.871 1.00 98.56 105 PHE A CA 1
ATOM 880 C C . PHE A 1 105 ? -23.671 -9.018 16.433 1.00 98.56 105 PHE A C 1
ATOM 882 O O . PHE A 1 105 ? -24.699 -8.811 15.784 1.00 98.56 105 PHE A O 1
ATOM 889 N N . LEU A 1 106 ? -22.450 -8.783 15.949 1.00 98.50 106 LEU A N 1
ATOM 890 C CA . LEU A 1 106 ? -22.249 -8.385 14.565 1.00 98.50 106 LEU A CA 1
ATOM 891 C C . LEU A 1 106 ? -22.556 -9.545 13.612 1.00 98.50 106 LEU A C 1
ATOM 893 O O . LEU A 1 106 ? -23.245 -9.329 12.621 1.00 98.50 106 LEU A O 1
ATOM 897 N N . ASP A 1 107 ? -22.107 -10.757 13.925 1.00 98.38 107 ASP A N 1
ATOM 898 C CA . ASP A 1 107 ? -22.341 -11.940 13.095 1.00 98.38 107 ASP A CA 1
ATOM 899 C C . ASP A 1 107 ? -23.841 -12.274 12.997 1.00 98.38 107 ASP A C 1
ATOM 901 O O . ASP A 1 107 ? -24.349 -12.488 11.898 1.00 98.38 107 ASP A O 1
ATOM 905 N N . ASP A 1 108 ? -24.586 -12.194 14.104 1.00 98.06 108 ASP A N 1
ATOM 906 C CA . ASP A 1 108 ? -26.047 -12.365 14.133 1.00 98.06 108 ASP A CA 1
ATOM 907 C C . ASP A 1 108 ? -26.781 -11.300 13.306 1.00 98.06 108 ASP A C 1
ATOM 909 O O . ASP A 1 108 ? -27.860 -11.550 12.761 1.00 98.06 108 ASP A O 1
ATOM 913 N N . TRP A 1 109 ? -26.238 -10.081 13.248 1.00 97.12 109 TRP A N 1
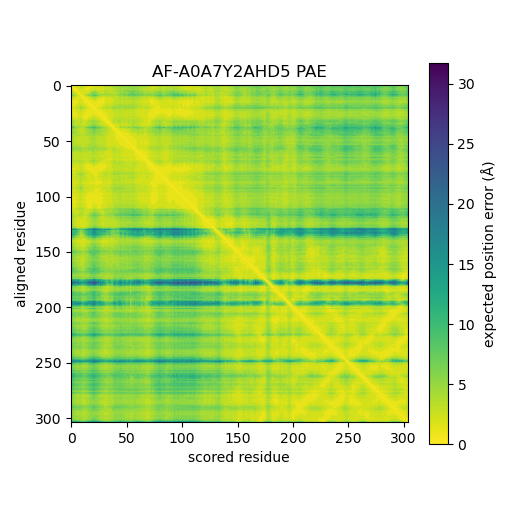ATOM 914 C CA . TRP A 1 109 ? -26.789 -9.012 12.420 1.00 97.12 109 TRP A CA 1
ATOM 915 C C . TRP A 1 109 ? -26.501 -9.264 10.936 1.00 97.12 109 TRP A C 1
ATOM 917 O O . TRP A 1 109 ? -27.430 -9.210 10.133 1.00 97.12 109 TRP A O 1
ATOM 927 N N . LEU A 1 110 ? -25.261 -9.623 10.589 1.00 97.06 110 LEU A N 1
ATOM 928 C CA . LEU A 1 110 ? -24.847 -9.945 9.218 1.00 97.06 110 LEU A CA 1
ATOM 929 C C . LEU A 1 110 ? -25.586 -11.166 8.658 1.00 97.06 110 LEU A C 1
ATOM 931 O O . LEU A 1 110 ? -25.950 -11.174 7.485 1.00 97.06 110 LEU A O 1
ATOM 935 N N . ALA A 1 111 ? -25.875 -12.168 9.492 1.00 97.25 111 ALA A N 1
ATOM 936 C CA . ALA A 1 111 ? -26.618 -13.366 9.098 1.00 97.25 111 ALA A CA 1
ATOM 937 C C . ALA A 1 111 ? -28.053 -13.072 8.621 1.00 97.25 111 ALA A C 1
ATOM 939 O O . ALA A 1 111 ? -28.664 -13.907 7.956 1.00 97.25 111 ALA A O 1
ATOM 940 N N . LYS A 1 112 ? -28.602 -11.892 8.941 1.00 96.00 112 LYS A N 1
ATOM 941 C CA . LYS A 1 112 ? -29.914 -11.445 8.447 1.00 96.00 112 LYS A CA 1
ATOM 942 C C . LYS A 1 112 ? -29.849 -10.841 7.042 1.00 96.00 112 LYS A C 1
ATOM 944 O O . LYS A 1 112 ? -30.897 -10.703 6.418 1.00 96.00 112 LYS A O 1
ATOM 949 N N . GLY A 1 113 ? -28.654 -10.490 6.564 1.00 94.88 113 GLY A N 1
ATOM 950 C CA . GLY A 1 113 ? -28.402 -9.910 5.247 1.00 94.88 113 GLY A CA 1
ATOM 951 C C . GLY A 1 113 ? -27.425 -8.732 5.300 1.00 94.88 113 GLY A C 1
ATOM 952 O O . GLY A 1 113 ? -27.568 -7.833 6.126 1.00 94.88 113 GLY A O 1
ATOM 953 N N . ASP A 1 114 ? -26.454 -8.730 4.384 1.00 94.38 114 ASP A N 1
ATOM 954 C CA . ASP A 1 114 ? -25.512 -7.632 4.139 1.00 94.38 114 ASP A CA 1
ATOM 955 C C . ASP A 1 114 ? -25.313 -7.485 2.625 1.00 94.38 114 ASP A C 1
ATOM 957 O O . ASP A 1 114 ? -24.516 -8.202 2.022 1.00 94.38 114 ASP A O 1
ATOM 961 N N . GLU A 1 115 ? -26.064 -6.579 1.998 1.00 90.12 115 GLU A N 1
ATOM 962 C CA . GLU A 1 115 ? -25.986 -6.351 0.545 1.00 90.12 115 GLU A CA 1
ATOM 963 C C . GLU A 1 115 ? -24.629 -5.773 0.109 1.00 90.12 115 GLU A C 1
ATOM 965 O O . GLU A 1 115 ? -24.233 -5.940 -1.039 1.00 90.12 115 GLU A O 1
ATOM 970 N N . GLY A 1 116 ? -23.875 -5.168 1.035 1.00 89.50 116 GLY A N 1
ATOM 971 C CA . GLY A 1 116 ? -22.513 -4.682 0.801 1.00 89.50 116 GLY A CA 1
ATOM 972 C C . GLY A 1 116 ? -21.425 -5.723 1.088 1.00 89.50 116 GLY A C 1
ATOM 973 O O . GLY A 1 116 ? -20.272 -5.357 1.297 1.00 89.50 116 GLY A O 1
ATOM 974 N N . ALA A 1 117 ? -21.766 -7.014 1.199 1.00 89.88 117 ALA A N 1
ATOM 975 C CA . ALA A 1 117 ? -20.783 -8.067 1.466 1.00 89.88 117 ALA A CA 1
ATOM 976 C C . ALA A 1 117 ? -19.905 -8.424 0.256 1.00 89.88 117 ALA A C 1
ATOM 978 O O . ALA A 1 117 ? -18.811 -8.959 0.448 1.00 89.88 117 ALA A O 1
ATOM 979 N N . GLY A 1 118 ? -20.393 -8.169 -0.960 1.00 89.06 118 GLY A N 1
ATOM 980 C CA . GLY A 1 118 ? -19.663 -8.410 -2.202 1.00 89.06 118 GLY A CA 1
ATOM 981 C C . GLY A 1 118 ? -18.719 -7.266 -2.569 1.00 89.06 118 GLY A C 1
ATOM 982 O O . GLY A 1 118 ? -18.864 -6.144 -2.090 1.00 89.06 118 GLY A O 1
ATOM 983 N N . GLU A 1 119 ? -17.766 -7.563 -3.448 1.00 90.50 119 GLU A N 1
ATOM 984 C CA . GLU A 1 119 ? -16.991 -6.530 -4.141 1.00 90.50 119 GLU A CA 1
ATOM 985 C C . GLU A 1 119 ? -17.861 -5.836 -5.200 1.00 90.50 119 GLU A C 1
ATOM 987 O O . GLU A 1 119 ? -18.827 -6.417 -5.707 1.00 90.50 119 GLU A O 1
ATOM 992 N N . GLU A 1 120 ? -17.514 -4.597 -5.547 1.00 91.19 120 GLU A N 1
ATOM 993 C CA . GLU A 1 120 ? -18.212 -3.864 -6.604 1.00 91.19 120 GLU A CA 1
ATOM 994 C C . GLU A 1 120 ? -18.049 -4.564 -7.963 1.00 91.19 120 GLU A C 1
ATOM 996 O O . GLU A 1 120 ? -16.995 -5.116 -8.286 1.00 91.19 120 GLU A O 1
ATOM 1001 N N . SER A 1 121 ? -19.114 -4.548 -8.769 1.00 93.00 121 SER A N 1
ATOM 1002 C CA . SER A 1 121 ? -19.086 -5.107 -10.126 1.00 93.00 121 SER A CA 1
ATOM 1003 C C . SER A 1 121 ? -18.110 -4.349 -11.031 1.00 93.00 121 SER A C 1
ATOM 1005 O O . SER A 1 121 ? -17.855 -3.162 -10.822 1.00 93.00 121 SER A O 1
ATOM 1007 N N . ALA A 1 122 ? -17.609 -5.007 -12.080 1.00 93.62 122 ALA A N 1
ATOM 1008 C CA . ALA A 1 122 ? -16.758 -4.351 -13.071 1.00 93.62 122 ALA A CA 1
ATOM 1009 C C . ALA A 1 122 ? -17.482 -3.172 -13.744 1.00 93.62 122 ALA A C 1
ATOM 1011 O O . ALA A 1 122 ? -16.860 -2.154 -14.030 1.00 93.62 122 ALA A O 1
ATOM 1012 N N . GLU A 1 123 ? -18.797 -3.277 -13.949 1.00 94.19 123 GLU A N 1
ATOM 1013 C CA . GLU A 1 123 ? -19.627 -2.206 -14.493 1.00 94.19 123 GLU A CA 1
ATOM 1014 C C . GLU A 1 123 ? -19.678 -0.983 -13.565 1.00 94.19 123 GLU A C 1
ATOM 1016 O O . GLU A 1 123 ? -19.507 0.143 -14.034 1.00 94.19 123 GLU A O 1
ATOM 1021 N N . GLU A 1 124 ? -19.866 -1.188 -12.256 1.00 92.06 124 GLU A N 1
ATOM 1022 C CA . GLU A 1 124 ? -19.870 -0.096 -11.269 1.00 92.06 124 GLU A CA 1
ATOM 1023 C C . GLU A 1 124 ? -18.481 0.538 -11.146 1.00 92.06 124 GLU A C 1
ATOM 1025 O O . GLU A 1 124 ? -18.359 1.762 -11.210 1.00 92.06 124 GLU A O 1
ATOM 1030 N N . LEU A 1 125 ? -17.420 -0.273 -11.064 1.00 92.81 125 LEU A N 1
ATOM 1031 C CA . LEU A 1 125 ? -16.044 0.226 -11.049 1.00 92.81 125 LEU A CA 1
ATOM 1032 C C . LEU A 1 125 ? -15.750 1.058 -12.303 1.00 92.81 125 LEU A C 1
ATOM 1034 O O . LEU A 1 125 ? -15.211 2.160 -12.202 1.00 92.81 125 LEU A O 1
ATOM 1038 N N . ALA A 1 126 ? -16.135 0.562 -13.485 1.00 91.38 126 ALA A N 1
ATOM 1039 C CA . ALA A 1 126 ? -15.936 1.261 -14.750 1.00 91.38 126 ALA A CA 1
ATOM 1040 C C . ALA A 1 126 ? -16.731 2.568 -14.800 1.00 91.38 126 ALA A C 1
ATOM 1042 O O . ALA A 1 126 ? -16.222 3.571 -15.295 1.00 91.38 126 ALA A O 1
ATOM 1043 N N . TYR A 1 127 ? -17.957 2.588 -14.269 1.00 90.94 127 TYR A N 1
ATOM 1044 C CA . TYR A 1 127 ? -18.747 3.809 -14.152 1.00 90.94 127 TYR A CA 1
ATOM 1045 C C . TYR A 1 127 ? -18.056 4.827 -13.241 1.00 90.94 127 TYR A C 1
ATOM 1047 O O . TYR A 1 127 ? -17.851 5.971 -13.645 1.00 90.94 127 TYR A O 1
ATOM 1055 N N . GLN A 1 128 ? -17.625 4.426 -12.043 1.00 88.62 128 GLN A N 1
ATOM 1056 C CA . GLN A 1 128 ? -16.945 5.314 -11.094 1.00 88.62 128 GLN A CA 1
ATOM 1057 C C . GLN A 1 128 ? -15.558 5.771 -11.579 1.00 88.62 128 GLN A C 1
ATOM 1059 O O . GLN A 1 128 ? -15.090 6.834 -11.170 1.00 88.62 128 GLN A O 1
ATOM 1064 N N . ALA A 1 129 ? -14.916 5.023 -12.480 1.00 86.56 129 ALA A N 1
ATOM 1065 C CA . ALA A 1 129 ? -13.628 5.376 -13.072 1.00 86.56 129 ALA A CA 1
ATOM 1066 C C . ALA A 1 129 ? -13.702 6.476 -14.153 1.00 86.56 129 ALA A C 1
ATOM 1068 O O . ALA A 1 129 ? -12.665 7.054 -14.476 1.00 86.56 129 ALA A O 1
ATOM 1069 N N . GLN A 1 130 ? -14.887 6.813 -14.685 1.00 80.44 130 GLN A N 1
ATOM 1070 C CA . GLN A 1 130 ? -15.082 7.722 -15.836 1.00 80.44 130 GLN A CA 1
ATOM 1071 C C . GLN A 1 130 ? -14.882 9.229 -15.559 1.00 80.44 130 GLN A C 1
ATOM 1073 O O . GLN A 1 130 ? -15.349 10.063 -16.330 1.00 80.44 130 GLN A O 1
ATOM 1078 N N . GLY A 1 131 ? -14.158 9.601 -14.498 1.00 71.50 131 GLY A N 1
ATOM 1079 C CA . GLY A 1 131 ? -13.844 10.997 -14.177 1.00 71.50 131 GLY A CA 1
ATOM 1080 C C . GLY A 1 131 ? -15.084 11.795 -13.773 1.00 71.50 131 GLY A C 1
ATOM 1081 O O . GLY A 1 131 ? -15.738 12.442 -14.590 1.00 71.50 131 GLY A O 1
ATOM 1082 N N . HIS A 1 132 ? -15.402 11.789 -12.480 1.00 77.88 132 HIS A N 1
ATOM 1083 C CA . HIS A 1 132 ? -16.554 12.515 -11.953 1.00 77.88 132 HIS A CA 1
ATOM 1084 C C . HIS A 1 132 ? -16.129 13.844 -11.339 1.00 77.88 132 HIS A C 1
ATOM 1086 O O . HIS A 1 132 ? -15.033 13.988 -10.803 1.00 77.88 132 HIS A O 1
ATOM 1092 N N . LYS A 1 133 ? -17.032 14.833 -11.316 1.00 74.38 133 LYS A N 1
ATOM 1093 C CA . LYS A 1 133 ? -16.747 16.153 -10.712 1.00 74.38 133 LYS A CA 1
ATOM 1094 C C . LYS A 1 133 ? -16.349 16.089 -9.226 1.00 74.38 133 LYS A C 1
ATOM 1096 O O . LYS A 1 133 ? -15.828 17.065 -8.694 1.00 74.38 133 LYS A O 1
ATOM 1101 N N . TRP A 1 134 ? -16.661 14.983 -8.549 1.00 69.81 134 TRP A N 1
ATOM 1102 C CA . TRP A 1 134 ? -16.413 14.759 -7.125 1.00 69.81 134 TRP A CA 1
ATOM 1103 C C . TRP A 1 134 ? -15.207 13.845 -6.843 1.00 69.81 134 TRP A C 1
ATOM 1105 O O . TRP A 1 134 ? -14.869 13.669 -5.675 1.00 69.81 134 TRP A O 1
ATOM 1115 N N . GLY A 1 135 ? -14.507 13.323 -7.861 1.00 74.56 135 GLY A N 1
ATOM 1116 C CA . GLY A 1 135 ? -13.229 12.640 -7.655 1.00 74.56 135 GLY A CA 1
ATOM 1117 C C . GLY A 1 135 ? -12.758 11.736 -8.796 1.00 74.56 135 GLY A C 1
ATOM 1118 O O . GLY A 1 135 ? -13.377 11.629 -9.852 1.00 74.56 135 GLY A O 1
ATOM 1119 N N . ASN A 1 136 ? -11.613 11.095 -8.544 1.00 77.94 136 ASN A N 1
ATOM 1120 C CA . ASN A 1 136 ? -10.762 10.486 -9.568 1.00 77.94 136 ASN A CA 1
ATOM 1121 C C . ASN A 1 136 ? -10.539 8.974 -9.387 1.00 77.94 136 ASN A C 1
ATOM 1123 O O . ASN A 1 136 ? -9.599 8.448 -9.970 1.00 77.94 136 ASN A O 1
ATOM 1127 N N . ALA A 1 137 ? -11.355 8.262 -8.595 1.00 83.50 137 ALA A N 1
ATOM 1128 C CA . ALA A 1 137 ? -11.252 6.796 -8.497 1.00 83.50 137 ALA A CA 1
ATOM 1129 C C . ALA A 1 137 ? -9.822 6.297 -8.176 1.00 83.50 137 ALA A C 1
ATOM 1131 O O . ALA A 1 137 ? -9.152 5.686 -8.999 1.00 83.50 137 ALA A O 1
ATOM 1132 N N . VAL A 1 138 ? -9.326 6.617 -6.977 1.00 78.69 138 VAL A N 1
ATOM 1133 C CA . VAL A 1 138 ? -7.904 6.440 -6.618 1.00 78.69 138 VAL A CA 1
ATOM 1134 C C . VAL A 1 138 ? -7.527 5.059 -6.071 1.00 78.69 138 VAL A C 1
ATOM 1136 O O . VAL A 1 138 ? -6.345 4.767 -5.915 1.00 78.69 138 VAL A O 1
ATOM 1139 N N . ASN A 1 139 ? -8.507 4.219 -5.726 1.00 84.56 139 ASN A N 1
ATOM 1140 C CA . ASN A 1 139 ? -8.225 2.895 -5.176 1.00 84.56 139 ASN A CA 1
ATOM 1141 C C . ASN A 1 139 ? -7.712 1.919 -6.256 1.00 84.56 139 ASN A C 1
ATOM 1143 O O . ASN A 1 139 ? -8.138 2.015 -7.409 1.00 84.56 139 ASN A O 1
ATOM 1147 N N . PRO A 1 140 ? -6.852 0.946 -5.895 1.00 84.00 140 PRO A N 1
ATOM 1148 C CA . PRO A 1 140 ? -6.256 0.007 -6.851 1.00 84.00 140 PRO A CA 1
ATOM 1149 C C . PRO A 1 140 ? -7.274 -0.808 -7.658 1.00 84.00 140 PRO A C 1
ATOM 1151 O O . PRO A 1 140 ? -6.982 -1.231 -8.773 1.00 84.00 140 PRO A O 1
ATOM 1154 N N . GLU A 1 141 ? -8.475 -1.041 -7.119 1.00 88.81 141 GLU A N 1
ATOM 1155 C CA . GLU A 1 141 ? -9.520 -1.800 -7.808 1.00 88.81 141 GLU A CA 1
ATOM 1156 C C . GLU A 1 141 ? -9.929 -1.171 -9.151 1.00 88.81 141 GLU A C 1
ATOM 1158 O O . GLU A 1 141 ? -10.254 -1.903 -10.089 1.00 88.81 141 GLU A O 1
ATOM 1163 N N . TYR A 1 142 ? -9.849 0.157 -9.292 1.00 89.38 142 TYR A N 1
ATOM 1164 C CA . TYR A 1 142 ? -10.200 0.839 -10.542 1.00 89.38 142 TYR A CA 1
ATOM 1165 C C . TYR A 1 142 ? -9.213 0.567 -11.681 1.00 89.38 142 TYR A C 1
ATOM 1167 O O . TYR A 1 142 ? -9.612 0.614 -12.842 1.00 89.38 142 TYR A O 1
ATOM 1175 N N . GLU A 1 143 ? -7.962 0.205 -11.388 1.00 88.56 143 GLU A N 1
ATOM 1176 C CA . GLU A 1 143 ? -6.989 -0.152 -12.431 1.00 88.56 143 GLU A CA 1
ATOM 1177 C C . GLU A 1 143 ? -7.434 -1.388 -13.226 1.00 88.56 143 GLU A C 1
ATOM 1179 O O . GLU A 1 143 ? -7.096 -1.537 -14.393 1.00 88.56 143 GLU A O 1
ATOM 1184 N N . SER A 1 144 ? -8.264 -2.258 -12.637 1.00 89.44 144 SER A N 1
ATOM 1185 C CA . SER A 1 144 ? -8.763 -3.458 -13.321 1.00 89.44 144 SER A CA 1
ATOM 1186 C C . SER A 1 144 ? -9.744 -3.179 -14.467 1.00 89.44 144 SER A C 1
ATOM 1188 O O . SER A 1 144 ? -9.960 -4.056 -15.304 1.00 89.44 144 SER A O 1
ATOM 1190 N N . VAL A 1 145 ? -10.335 -1.982 -14.501 1.00 91.75 145 VAL A N 1
ATOM 1191 C CA . VAL A 1 145 ? -11.348 -1.565 -15.487 1.00 91.75 145 VAL A CA 1
ATOM 1192 C C . VAL A 1 145 ? -10.893 -0.389 -16.349 1.00 91.75 145 VAL A C 1
ATOM 1194 O O . VAL A 1 145 ? -11.599 0.008 -17.277 1.00 91.75 145 VAL A O 1
ATOM 1197 N N . ARG A 1 146 ? -9.729 0.188 -16.045 1.00 90.94 146 ARG A N 1
ATOM 1198 C CA . ARG A 1 146 ? -9.127 1.250 -16.844 1.00 90.94 146 ARG A CA 1
ATOM 1199 C C . ARG A 1 146 ? -8.271 0.666 -17.961 1.00 90.94 146 ARG A C 1
ATOM 1201 O O . ARG A 1 146 ? -7.861 -0.490 -17.931 1.00 90.94 146 ARG A O 1
ATOM 1208 N N . THR A 1 147 ? -8.046 1.489 -18.977 1.00 93.00 147 THR A N 1
ATOM 1209 C CA . THR A 1 147 ? -7.149 1.149 -20.081 1.00 93.00 147 THR A CA 1
ATOM 1210 C C . THR A 1 147 ? -5.723 1.527 -19.699 1.00 93.00 147 THR A C 1
ATOM 1212 O O . THR A 1 147 ? -5.500 2.648 -19.258 1.00 93.00 147 THR A O 1
ATOM 1215 N N . ASP A 1 148 ? -4.820 0.567 -19.855 1.00 92.75 148 ASP A N 1
ATOM 1216 C CA . ASP A 1 148 ? -3.361 0.709 -19.873 1.00 92.75 148 ASP A CA 1
ATOM 1217 C C . ASP A 1 148 ? -2.959 0.404 -21.325 1.00 92.75 148 ASP A C 1
ATOM 1219 O O . ASP A 1 148 ? -3.048 -0.747 -21.784 1.00 92.75 148 ASP A O 1
ATOM 1223 N N . SER A 1 149 ? -2.730 1.467 -22.096 1.00 94.06 149 SER A N 1
ATOM 1224 C CA . SER A 1 149 ? -2.565 1.394 -23.548 1.00 94.06 149 SER A CA 1
ATOM 1225 C C . SER A 1 149 ? -1.135 1.064 -23.972 1.00 94.06 149 SER A C 1
ATOM 1227 O O . SER A 1 149 ? -0.940 0.459 -25.035 1.00 94.06 149 SER A O 1
ATOM 1229 N N . ASP A 1 150 ? -0.153 1.398 -23.141 1.00 92.00 150 ASP A N 1
ATOM 1230 C CA . ASP A 1 150 ? 1.268 1.267 -23.434 1.00 92.00 150 ASP A CA 1
ATOM 1231 C C . ASP A 1 150 ? 1.944 0.096 -22.689 1.00 92.00 150 ASP A C 1
ATOM 1233 O O . ASP A 1 150 ? 3.017 -0.369 -23.098 1.00 92.00 150 ASP A O 1
ATOM 1237 N N . GLY A 1 151 ? 1.249 -0.477 -21.703 1.00 92.38 151 GLY A N 1
ATOM 1238 C CA . GLY A 1 151 ? 1.600 -1.701 -21.006 1.00 92.38 151 GLY A CA 1
ATOM 1239 C C . GLY A 1 151 ? 2.570 -1.520 -19.846 1.00 92.38 151 GLY A C 1
ATOM 1240 O O . GLY A 1 151 ? 3.138 -2.528 -19.397 1.00 92.38 151 GLY A O 1
ATOM 1241 N N . ASP A 1 152 ? 2.829 -0.292 -19.404 1.00 90.69 152 ASP A N 1
ATOM 1242 C CA . ASP A 1 152 ? 3.822 0.009 -18.371 1.00 90.69 152 ASP A CA 1
ATOM 1243 C C . ASP A 1 152 ? 3.394 -0.460 -16.961 1.00 90.69 152 ASP A C 1
ATOM 1245 O O . ASP A 1 152 ? 4.230 -0.643 -16.067 1.00 90.69 152 ASP A O 1
ATOM 1249 N N . GLY A 1 153 ? 2.106 -0.787 -16.807 1.00 90.44 153 GLY A N 1
ATOM 1250 C CA . GLY A 1 153 ? 1.487 -1.270 -15.584 1.00 90.44 153 GLY A CA 1
ATOM 1251 C C . GLY A 1 153 ? 0.596 -0.249 -14.883 1.00 90.44 153 GLY A C 1
ATOM 1252 O O . GLY A 1 153 ? 0.020 -0.604 -13.849 1.00 90.44 153 GLY A O 1
ATOM 1253 N N . MET A 1 154 ? 0.453 0.966 -15.393 1.00 91.12 154 MET A N 1
ATOM 1254 C CA . MET A 1 154 ? -0.471 1.969 -14.884 1.00 91.12 154 MET A CA 1
ATOM 1255 C C . MET A 1 154 ? -1.480 2.332 -15.970 1.00 91.12 154 MET A C 1
ATOM 1257 O O . MET A 1 154 ? -1.213 2.253 -17.159 1.00 91.12 154 MET A O 1
ATOM 1261 N N . SER A 1 155 ? -2.704 2.671 -15.578 1.00 91.50 155 SER A N 1
ATOM 1262 C CA . SER A 1 155 ? -3.674 3.116 -16.575 1.00 91.50 155 SER A CA 1
ATOM 1263 C C . SER A 1 155 ? -3.405 4.540 -17.052 1.00 91.50 155 SER A C 1
ATOM 1265 O O . SER A 1 155 ? -3.139 5.428 -16.237 1.00 91.50 155 SER A O 1
ATOM 1267 N N . ASP A 1 156 ? -3.675 4.804 -18.335 1.00 91.94 156 ASP A N 1
ATOM 1268 C CA . ASP A 1 156 ? -3.465 6.118 -18.952 1.00 91.94 156 ASP A CA 1
ATOM 1269 C C . ASP A 1 156 ? -4.164 7.246 -18.170 1.00 91.94 156 ASP A C 1
ATOM 1271 O O . ASP A 1 156 ? -3.726 8.397 -18.111 1.00 91.94 156 ASP A O 1
ATOM 1275 N N . ALA A 1 157 ? -5.340 6.937 -17.611 1.00 88.88 157 ALA A N 1
ATOM 1276 C CA . ALA A 1 157 ? -6.113 7.879 -16.817 1.00 88.88 157 ALA A CA 1
ATOM 1277 C C . ALA A 1 157 ? -5.408 8.198 -15.494 1.00 88.88 157 ALA A C 1
ATOM 1279 O O . ALA A 1 157 ? -5.360 9.364 -15.098 1.00 88.88 157 ALA A O 1
ATOM 1280 N N . TRP A 1 158 ? -4.872 7.179 -14.819 1.00 86.62 158 TRP A N 1
ATOM 1281 C CA . TRP A 1 158 ? -4.145 7.336 -13.565 1.00 86.62 158 TRP A CA 1
ATOM 1282 C C . TRP A 1 158 ? -2.853 8.124 -13.747 1.00 86.62 158 TRP A C 1
ATOM 1284 O O . TRP A 1 158 ? -2.559 9.026 -12.962 1.00 86.62 158 TRP A O 1
ATOM 1294 N N . GLU A 1 159 ? -2.121 7.846 -14.814 1.00 90.25 159 GLU A N 1
ATOM 1295 C CA . GLU A 1 159 ? -0.919 8.583 -15.176 1.00 90.25 159 GLU A CA 1
ATOM 1296 C C . GLU A 1 159 ? -1.213 10.062 -15.413 1.00 90.25 159 GLU A C 1
ATOM 1298 O O . GLU A 1 159 ? -0.608 10.923 -14.775 1.00 90.25 159 GLU A O 1
ATOM 1303 N N . LYS A 1 160 ? -2.237 10.373 -16.216 1.00 89.38 160 LYS A N 1
ATOM 1304 C CA . LYS A 1 160 ? -2.675 11.758 -16.459 1.00 89.38 160 LYS A CA 1
ATOM 1305 C C . LYS A 1 160 ? -3.106 12.464 -15.173 1.00 89.38 160 LYS A C 1
ATOM 1307 O O . LYS A 1 160 ? -2.803 13.644 -14.998 1.00 89.38 160 LYS A O 1
ATOM 1312 N N . ILE A 1 161 ? -3.791 11.763 -14.263 1.00 83.94 161 ILE A N 1
ATOM 1313 C CA . ILE A 1 161 ? -4.179 12.304 -12.947 1.00 83.94 161 ILE A CA 1
ATOM 1314 C C . ILE A 1 161 ? -2.944 12.703 -12.126 1.00 83.94 161 ILE A C 1
ATOM 1316 O O . ILE A 1 161 ? -2.997 13.710 -11.418 1.00 83.94 161 ILE A O 1
ATOM 1320 N N . ASN A 1 162 ? -1.848 11.952 -12.246 1.00 84.19 162 ASN A N 1
ATOM 1321 C CA . ASN A 1 162 ? -0.597 12.178 -11.521 1.00 84.19 162 ASN A CA 1
ATOM 1322 C C . ASN A 1 162 ? 0.471 12.910 -12.358 1.00 84.19 162 ASN A C 1
ATOM 1324 O O . ASN A 1 162 ? 1.625 12.990 -11.948 1.00 84.19 162 ASN A O 1
ATOM 1328 N N . GLY A 1 163 ? 0.096 13.481 -13.509 1.00 88.50 163 GLY A N 1
ATOM 1329 C CA . GLY A 1 163 ? 0.993 14.279 -14.351 1.00 88.50 163 GLY A CA 1
ATOM 1330 C C . GLY A 1 163 ? 2.092 13.485 -15.068 1.00 88.50 163 GLY A C 1
ATOM 1331 O O . GLY A 1 163 ? 3.119 14.073 -15.404 1.00 88.50 163 GLY A O 1
ATOM 1332 N N . ARG A 1 164 ? 1.890 12.181 -15.288 1.00 90.88 164 ARG A N 1
ATOM 1333 C CA . ARG A 1 164 ? 2.778 11.291 -16.055 1.00 90.88 164 ARG A CA 1
ATOM 1334 C C . ARG A 1 164 ? 2.358 11.222 -17.532 1.00 90.88 164 ARG A C 1
ATOM 1336 O O . ARG A 1 164 ? 1.231 11.597 -17.877 1.00 90.88 164 ARG A O 1
ATOM 1343 N N . ASP A 1 165 ? 3.284 10.801 -18.391 1.00 93.00 165 ASP A N 1
ATOM 1344 C CA . ASP A 1 165 ? 3.066 10.659 -19.834 1.00 93.00 165 ASP A CA 1
ATOM 1345 C C . ASP A 1 165 ? 2.581 9.246 -20.169 1.00 93.00 165 ASP A C 1
ATOM 1347 O O . ASP A 1 165 ? 3.378 8.323 -20.239 1.00 93.00 165 ASP A O 1
ATOM 1351 N N . ALA A 1 166 ? 1.281 9.117 -20.424 1.00 93.50 166 ALA A N 1
ATOM 1352 C CA . ALA A 1 166 ? 0.616 7.836 -20.661 1.00 93.50 166 ALA A CA 1
ATOM 1353 C C . ALA A 1 166 ? 0.918 7.162 -22.011 1.00 93.50 166 ALA A C 1
ATOM 1355 O O . ALA A 1 166 ? 0.278 6.176 -22.371 1.00 93.50 166 ALA A O 1
ATOM 1356 N N . ASP A 1 167 ? 1.785 7.763 -22.826 1.00 94.31 167 ASP A N 1
ATOM 1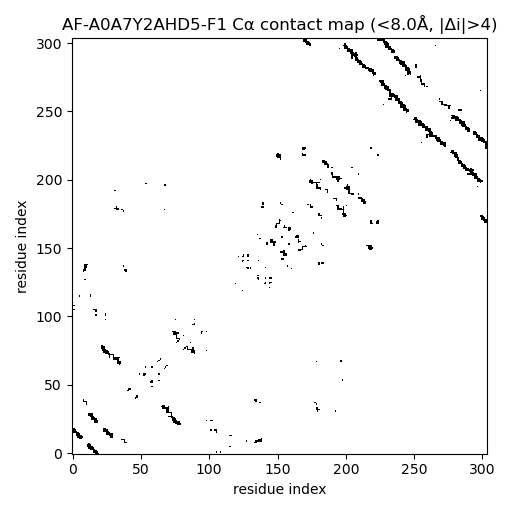357 C CA . ASP A 1 167 ? 2.133 7.258 -24.152 1.00 94.31 167 ASP A CA 1
ATOM 1358 C C . ASP A 1 167 ? 3.641 6.935 -24.272 1.00 94.31 167 ASP A C 1
ATOM 1360 O O . ASP A 1 167 ? 4.117 6.556 -25.355 1.00 94.31 167 ASP A O 1
ATOM 1364 N N . ASP A 1 168 ? 4.423 7.088 -23.193 1.00 93.62 168 ASP A N 1
ATOM 1365 C CA . ASP A 1 168 ? 5.881 6.928 -23.228 1.00 93.62 168 ASP A CA 1
ATOM 1366 C C . ASP A 1 168 ? 6.344 5.460 -23.113 1.00 93.62 168 ASP A C 1
ATOM 1368 O O . ASP A 1 168 ? 7.455 5.122 -23.561 1.00 93.62 168 ASP A O 1
ATOM 1372 N N . ALA A 1 169 ? 5.467 4.569 -22.631 1.00 93.25 169 ALA A N 1
ATOM 1373 C CA . ALA A 1 169 ? 5.718 3.154 -22.379 1.00 93.25 169 ALA A CA 1
ATOM 1374 C C . ALA A 1 169 ? 6.942 2.904 -21.489 1.00 93.25 169 ALA A C 1
ATOM 1376 O O . ALA A 1 169 ? 7.665 1.915 -21.694 1.00 93.25 169 ALA A O 1
ATOM 1377 N N . LYS A 1 170 ? 7.242 3.818 -20.562 1.00 94.38 170 LYS A N 1
ATOM 1378 C CA . LYS A 1 170 ? 8.394 3.746 -19.667 1.00 94.38 170 LYS A CA 1
ATOM 1379 C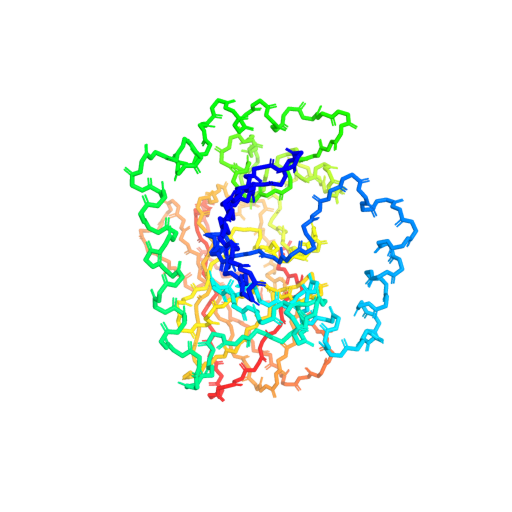 C . LYS A 1 170 ? 7.990 3.195 -18.320 1.00 94.38 170 LYS A C 1
ATOM 1381 O O . LYS A 1 170 ? 7.064 3.653 -17.678 1.00 94.38 170 LYS A O 1
ATOM 1386 N N . LEU A 1 171 ? 8.796 2.264 -17.822 1.00 94.88 171 LEU A N 1
ATOM 1387 C CA . LEU A 1 171 ? 8.623 1.793 -16.459 1.00 94.88 171 LEU A CA 1
ATOM 1388 C C . LEU A 1 171 ? 8.909 2.923 -15.464 1.00 94.88 171 LEU A C 1
ATOM 1390 O O . LEU A 1 171 ? 10.063 3.350 -15.336 1.00 94.88 171 LEU A O 1
ATOM 1394 N N . LEU A 1 172 ? 7.874 3.334 -14.729 1.00 94.88 172 LEU A N 1
ATOM 1395 C CA . LEU A 1 172 ? 7.953 4.321 -13.661 1.00 94.88 172 LEU A CA 1
ATOM 1396 C C . LEU A 1 172 ? 6.989 3.990 -12.513 1.00 94.88 172 LEU A C 1
ATOM 1398 O O . LEU A 1 172 ? 5.771 4.037 -12.657 1.00 94.88 172 LEU A O 1
ATOM 1402 N N . PHE A 1 173 ? 7.560 3.746 -11.336 1.00 93.88 173 PHE A N 1
ATOM 1403 C CA . PHE A 1 173 ? 6.833 3.643 -10.074 1.00 93.88 173 PHE A CA 1
ATOM 1404 C C . PHE A 1 173 ? 7.402 4.650 -9.077 1.00 93.88 173 PHE A C 1
ATOM 1406 O O . PHE A 1 173 ? 8.621 4.695 -8.892 1.00 93.88 173 PHE A O 1
ATOM 1413 N N . THR A 1 174 ? 6.543 5.449 -8.447 1.00 91.00 174 THR A N 1
ATOM 1414 C CA . THR A 1 174 ? 6.934 6.498 -7.481 1.00 91.00 174 THR A CA 1
ATOM 1415 C C . THR A 1 174 ? 6.149 6.448 -6.178 1.00 91.00 174 THR A C 1
ATOM 1417 O O . THR A 1 174 ? 6.484 7.184 -5.263 1.00 91.00 174 THR A O 1
ATOM 1420 N N . PHE A 1 175 ? 5.113 5.603 -6.074 1.00 87.69 175 PHE A N 1
ATOM 1421 C CA . PHE A 1 175 ? 4.349 5.345 -4.835 1.00 87.69 175 PHE A CA 1
ATOM 1422 C C . PHE A 1 175 ? 3.749 6.585 -4.124 1.00 87.69 175 PHE A C 1
ATOM 1424 O O . PHE A 1 175 ? 3.169 6.474 -3.042 1.00 87.69 175 PHE A O 1
ATOM 1431 N N . ASP A 1 176 ? 3.818 7.758 -4.746 1.00 72.94 176 ASP A N 1
ATOM 1432 C CA . ASP A 1 176 ? 3.533 9.082 -4.183 1.00 72.94 176 ASP A CA 1
ATOM 1433 C C . ASP A 1 176 ? 2.068 9.512 -4.349 1.00 72.94 176 ASP A C 1
ATOM 1435 O O . ASP A 1 176 ? 1.646 10.574 -3.888 1.00 72.94 176 ASP A O 1
ATOM 1439 N N . CYS A 1 177 ? 1.245 8.661 -4.958 1.00 61.84 177 CYS A N 1
ATOM 1440 C CA . CYS A 1 177 ? -0.119 8.986 -5.371 1.00 61.84 177 CYS A CA 1
ATOM 1441 C C . CYS A 1 177 ? -1.166 8.934 -4.230 1.00 61.84 177 CYS A C 1
ATOM 1443 O O . CYS A 1 177 ? -2.364 8.765 -4.471 1.00 61.84 177 CYS A O 1
ATOM 1445 N N . GLY A 1 178 ? -0.729 9.090 -2.976 1.00 55.31 178 GLY A N 1
ATOM 1446 C CA . GLY A 1 178 ? -1.560 9.058 -1.771 1.00 55.31 178 GLY A CA 1
ATOM 1447 C C . GLY A 1 178 ? -1.328 7.804 -0.923 1.00 55.31 178 GLY A C 1
ATOM 1448 O O . GLY A 1 178 ? -1.208 6.701 -1.441 1.00 55.31 178 GLY A O 1
ATOM 1449 N N . GLY A 1 179 ? -1.245 8.001 0.399 1.00 54.25 179 GLY A N 1
ATOM 1450 C CA . GLY A 1 179 ? -0.843 6.982 1.374 1.00 54.25 179 GLY A CA 1
ATOM 1451 C C . GLY A 1 179 ? -1.438 5.591 1.133 1.00 54.25 179 GLY A C 1
ATOM 1452 O O . GLY A 1 179 ? -2.649 5.446 0.960 1.00 54.25 179 GLY A O 1
ATOM 1453 N N . TRP A 1 180 ? -0.553 4.593 1.187 1.00 66.06 180 TRP A N 1
ATOM 1454 C CA . TRP A 1 180 ? -0.823 3.160 1.051 1.00 66.06 180 TRP A CA 1
ATOM 1455 C C . TRP A 1 180 ? -1.202 2.637 -0.351 1.00 66.06 180 TRP A C 1
ATOM 1457 O O . TRP A 1 180 ? -1.800 1.571 -0.479 1.00 66.06 180 TRP A O 1
ATOM 1467 N N . GLN A 1 181 ? -0.820 3.338 -1.420 1.00 76.38 181 GLN A N 1
ATOM 1468 C CA . GLN A 1 181 ? -0.805 2.777 -2.776 1.00 76.38 181 GLN A CA 1
ATOM 1469 C C . GLN A 1 181 ? 0.536 2.073 -3.031 1.00 76.38 181 GLN A C 1
ATOM 1471 O O . GLN A 1 181 ? 1.594 2.649 -2.805 1.00 76.38 181 GLN A O 1
ATOM 1476 N N . THR A 1 182 ? 0.502 0.838 -3.534 1.00 87.88 182 THR A N 1
ATOM 1477 C CA . THR A 1 182 ? 1.715 0.087 -3.912 1.00 87.88 182 THR A CA 1
ATOM 1478 C C . THR A 1 182 ? 1.946 0.063 -5.420 1.00 87.88 182 THR A C 1
ATOM 1480 O O . THR A 1 182 ? 2.857 -0.611 -5.887 1.00 87.88 182 THR A O 1
ATOM 1483 N N . GLU A 1 183 ? 1.084 0.730 -6.196 1.00 89.31 183 GLU A N 1
ATOM 1484 C CA . GLU A 1 183 ? 1.105 0.736 -7.668 1.00 89.31 183 GLU A CA 1
ATOM 1485 C C . GLU A 1 183 ? 1.115 -0.688 -8.252 1.00 89.31 183 GLU A C 1
ATOM 1487 O O . GLU A 1 183 ? 1.775 -1.005 -9.239 1.00 89.31 183 GLU A O 1
ATOM 1492 N N . GLY A 1 184 ? 0.386 -1.590 -7.586 1.00 89.88 184 GLY A N 1
ATOM 1493 C CA . GLY A 1 184 ? 0.247 -2.991 -7.975 1.00 89.88 184 GLY A CA 1
ATOM 1494 C C . GLY A 1 184 ? 1.373 -3.910 -7.499 1.00 89.88 184 GLY A C 1
ATOM 1495 O O . GLY A 1 184 ? 1.288 -5.120 -7.739 1.00 89.88 184 GLY A O 1
ATOM 1496 N N . TRP A 1 185 ? 2.397 -3.390 -6.815 1.00 93.94 185 TRP A N 1
ATOM 1497 C CA . TRP A 1 185 ? 3.411 -4.216 -6.166 1.00 93.94 185 TRP A CA 1
ATOM 1498 C C . TRP A 1 185 ? 2.823 -4.977 -4.977 1.00 93.94 185 TRP A C 1
ATOM 1500 O O . TRP A 1 185 ? 1.984 -4.467 -4.230 1.00 93.94 185 TRP A O 1
ATOM 1510 N N . LYS A 1 186 ? 3.263 -6.224 -4.799 1.00 93.69 186 LYS A N 1
ATOM 1511 C CA . LYS A 1 186 ? 2.837 -7.102 -3.703 1.00 93.69 186 LYS A CA 1
ATOM 1512 C C . LYS A 1 186 ? 4.040 -7.759 -3.053 1.00 93.69 186 LYS A C 1
ATOM 1514 O O . LYS A 1 186 ? 4.896 -8.285 -3.760 1.00 93.69 186 LYS A O 1
ATOM 1519 N N . GLY A 1 187 ? 4.078 -7.753 -1.726 1.00 93.12 187 GLY A N 1
ATOM 1520 C CA . GLY A 1 187 ? 5.088 -8.455 -0.944 1.00 93.12 187 GLY A CA 1
ATOM 1521 C C . GLY A 1 187 ? 4.671 -9.875 -0.590 1.00 93.12 187 GLY A C 1
ATOM 1522 O O . GLY A 1 187 ? 3.496 -10.245 -0.663 1.00 93.12 187 GLY A O 1
ATOM 1523 N N . THR A 1 188 ? 5.646 -10.683 -0.185 1.00 89.94 188 THR A N 1
ATOM 1524 C CA . THR A 1 188 ? 5.359 -11.961 0.480 1.00 89.94 188 THR A CA 1
ATOM 1525 C C . THR A 1 188 ? 4.647 -11.734 1.809 1.00 89.94 188 THR A C 1
ATOM 1527 O O . THR A 1 188 ? 4.835 -10.707 2.453 1.00 89.94 188 THR A O 1
ATOM 1530 N N . GLN A 1 189 ? 3.881 -12.728 2.263 1.00 86.19 189 GLN A N 1
ATOM 1531 C CA . GLN A 1 189 ? 3.143 -12.646 3.527 1.00 86.19 189 GLN A CA 1
ATOM 1532 C C . GLN A 1 189 ? 4.040 -12.305 4.730 1.00 86.19 189 GLN A C 1
ATOM 1534 O O . GLN A 1 189 ? 3.601 -11.590 5.625 1.00 86.19 189 GLN A O 1
ATOM 1539 N N . ALA A 1 190 ? 5.286 -12.792 4.747 1.00 87.94 190 ALA A N 1
ATOM 1540 C CA . ALA A 1 190 ? 6.232 -12.537 5.832 1.00 87.94 190 ALA A CA 1
ATOM 1541 C C . ALA A 1 190 ? 6.600 -11.051 5.968 1.00 87.94 190 ALA A C 1
ATOM 1543 O O . ALA A 1 190 ? 6.836 -10.585 7.074 1.00 87.94 190 ALA A O 1
ATOM 1544 N N . MET A 1 191 ? 6.596 -10.299 4.865 1.00 90.06 191 MET A N 1
ATOM 1545 C CA . MET A 1 191 ? 6.923 -8.869 4.863 1.00 90.06 191 MET A CA 1
ATOM 1546 C C . MET A 1 191 ? 5.793 -8.006 5.440 1.00 90.06 191 MET A C 1
ATOM 1548 O O . MET A 1 191 ? 6.000 -6.824 5.689 1.00 90.06 191 MET A O 1
ATOM 1552 N N . GLY A 1 192 ? 4.605 -8.582 5.657 1.00 87.25 192 GLY A N 1
ATOM 1553 C CA . GLY A 1 192 ? 3.436 -7.841 6.112 1.00 87.25 192 GLY A CA 1
ATOM 1554 C C . GLY A 1 192 ? 2.969 -6.826 5.069 1.00 87.25 192 GLY A C 1
ATOM 1555 O O . GLY A 1 192 ? 2.945 -7.112 3.868 1.00 87.25 192 GLY A O 1
ATOM 1556 N N . ASN A 1 193 ? 2.556 -5.650 5.533 1.00 86.38 193 ASN A N 1
ATOM 1557 C CA . ASN A 1 193 ? 2.266 -4.540 4.643 1.00 86.38 193 ASN A CA 1
ATOM 1558 C C . ASN A 1 193 ? 3.566 -3.906 4.123 1.00 86.38 193 ASN A C 1
ATOM 1560 O O . ASN A 1 193 ? 4.515 -3.718 4.874 1.00 86.38 193 ASN A O 1
ATOM 1564 N N . ILE A 1 194 ? 3.567 -3.557 2.837 1.00 89.56 194 ILE A N 1
ATOM 1565 C CA . ILE A 1 194 ? 4.697 -2.910 2.153 1.00 89.56 194 ILE A CA 1
ATOM 1566 C C . ILE A 1 194 ? 4.409 -1.453 1.790 1.00 89.56 194 ILE A C 1
ATOM 1568 O O . ILE A 1 194 ? 5.274 -0.758 1.263 1.00 89.56 194 ILE A O 1
ATOM 1572 N N . ALA A 1 195 ? 3.154 -1.030 1.943 1.00 84.94 195 ALA A N 1
ATOM 1573 C CA . ALA A 1 195 ? 2.704 0.282 1.536 1.00 84.94 195 ALA A CA 1
ATOM 1574 C C . ALA A 1 195 ? 3.133 1.268 2.614 1.00 84.94 195 ALA A C 1
ATOM 1576 O O . ALA A 1 195 ? 2.606 1.251 3.730 1.00 84.94 195 ALA A O 1
ATOM 1577 N N . GLY A 1 196 ? 4.129 2.075 2.281 1.00 73.06 196 GLY A N 1
ATOM 1578 C CA . GLY A 1 196 ? 4.793 2.879 3.270 1.00 73.06 196 GLY A CA 1
ATOM 1579 C C . GLY A 1 196 ? 4.014 4.109 3.674 1.00 73.06 196 GLY A C 1
ATOM 1580 O O . GLY A 1 196 ? 3.005 4.528 3.091 1.00 73.06 196 GLY A O 1
ATOM 1581 N N . ARG A 1 197 ? 4.520 4.687 4.749 1.00 68.19 197 ARG A N 1
ATOM 1582 C CA . ARG A 1 197 ? 3.884 5.763 5.486 1.00 68.19 197 ARG A CA 1
ATOM 1583 C C . ARG A 1 197 ? 3.862 7.071 4.694 1.00 68.19 197 ARG A C 1
ATOM 1585 O O . ARG A 1 197 ? 2.825 7.716 4.653 1.00 68.19 197 ARG A O 1
ATOM 1592 N N . LEU A 1 198 ? 4.932 7.436 3.986 1.00 66.19 198 LEU A N 1
ATOM 1593 C CA . LEU A 1 198 ? 5.094 8.777 3.397 1.00 66.19 198 LEU A CA 1
ATOM 1594 C C . LEU A 1 198 ? 4.971 8.835 1.864 1.00 66.19 198 LEU A C 1
ATOM 1596 O O . LEU A 1 198 ? 5.386 9.825 1.272 1.00 66.19 198 LEU A O 1
ATOM 1600 N N . GLY A 1 199 ? 4.350 7.835 1.229 1.00 76.31 199 GLY A N 1
ATOM 1601 C CA . GLY A 1 199 ? 4.260 7.783 -0.240 1.00 76.31 199 GLY A CA 1
ATOM 1602 C C . GLY A 1 199 ? 5.476 7.123 -0.889 1.00 76.31 199 GLY A C 1
ATOM 1603 O O . GLY A 1 199 ? 5.944 7.550 -1.932 1.00 76.31 199 GLY A O 1
ATOM 1604 N N . HIS A 1 200 ? 5.986 6.087 -0.235 1.00 86.88 200 HIS A N 1
ATOM 1605 C CA . HIS A 1 200 ? 7.047 5.190 -0.676 1.00 86.88 200 HIS A CA 1
ATOM 1606 C C . HIS A 1 200 ? 6.674 3.778 -0.211 1.00 86.88 200 HIS A C 1
ATOM 1608 O O . HIS A 1 200 ? 5.742 3.624 0.578 1.00 86.88 200 HIS A O 1
ATOM 1614 N N . LEU A 1 201 ? 7.354 2.733 -0.671 1.00 92.38 201 LEU A N 1
ATOM 1615 C CA . LEU A 1 201 ? 7.233 1.419 -0.032 1.00 92.38 201 LEU A CA 1
ATOM 1616 C C . LEU A 1 201 ? 8.094 1.396 1.232 1.00 92.38 201 LEU A C 1
ATOM 1618 O O . LEU A 1 201 ? 9.239 1.841 1.175 1.00 92.38 201 LEU A O 1
ATOM 1622 N N . ASP A 1 202 ? 7.587 0.852 2.338 1.00 90.69 202 ASP A N 1
ATOM 1623 C CA . ASP A 1 202 ? 8.372 0.564 3.543 1.00 90.69 202 ASP A CA 1
ATOM 1624 C C . ASP A 1 202 ? 8.033 -0.826 4.087 1.00 90.69 202 ASP A C 1
ATOM 1626 O O . ASP A 1 202 ? 6.879 -1.245 4.085 1.00 90.69 202 ASP A O 1
ATOM 1630 N N . PHE A 1 203 ? 9.055 -1.604 4.445 1.00 93.50 203 PHE A N 1
ATOM 1631 C CA . PHE A 1 203 ? 8.871 -2.949 4.989 1.00 93.50 203 PHE A CA 1
ATOM 1632 C C . PHE A 1 203 ? 10.135 -3.455 5.679 1.00 93.50 203 PHE A C 1
ATOM 1634 O O . PHE A 1 203 ? 11.261 -3.084 5.338 1.00 93.50 203 PHE A O 1
ATOM 1641 N N . HIS A 1 204 ? 9.938 -4.357 6.635 1.00 95.31 204 HIS A N 1
ATOM 1642 C CA . HIS A 1 204 ? 11.017 -5.122 7.248 1.00 95.31 204 HIS A CA 1
ATOM 1643 C C . HIS A 1 204 ? 11.264 -6.425 6.477 1.00 95.31 204 HIS A C 1
ATOM 1645 O O . HIS A 1 204 ? 10.370 -6.953 5.811 1.00 95.31 204 HIS A O 1
ATOM 1651 N N . LEU A 1 205 ? 12.479 -6.962 6.596 1.00 96.81 205 LEU A N 1
ATOM 1652 C CA . LEU A 1 205 ? 12.862 -8.297 6.129 1.00 96.81 205 LEU A CA 1
ATOM 1653 C C . LEU A 1 205 ? 13.053 -9.225 7.342 1.00 96.81 205 LEU A C 1
ATOM 1655 O O . LEU A 1 205 ? 14.190 -9.374 7.791 1.00 96.81 205 LEU A O 1
ATOM 1659 N N . PRO A 1 206 ? 11.998 -9.848 7.908 1.00 95.06 206 PRO A N 1
ATOM 1660 C CA . PRO A 1 206 ? 12.097 -10.538 9.200 1.00 95.06 206 PRO A CA 1
ATOM 1661 C C . PRO A 1 206 ? 13.188 -11.610 9.245 1.00 95.06 206 PRO A C 1
ATOM 1663 O O . PRO A 1 206 ? 13.947 -11.678 10.206 1.00 95.06 206 PRO A O 1
ATOM 1666 N N . ASP A 1 207 ? 13.316 -12.380 8.164 1.00 95.44 207 ASP A N 1
ATOM 1667 C CA . ASP A 1 207 ? 14.298 -13.461 8.029 1.00 95.44 207 ASP A CA 1
ATOM 1668 C C . ASP A 1 207 ? 15.523 -13.053 7.184 1.00 95.44 207 ASP A C 1
ATOM 1670 O O . ASP A 1 207 ? 16.311 -13.899 6.770 1.00 95.44 207 ASP A O 1
ATOM 1674 N N . GLY A 1 208 ? 15.677 -11.757 6.887 1.00 96.81 208 GLY A N 1
ATOM 1675 C CA . GLY A 1 208 ? 16.738 -11.227 6.022 1.00 96.81 208 GLY A CA 1
ATOM 1676 C C . GLY A 1 208 ? 16.471 -11.402 4.524 1.00 96.81 208 GLY A C 1
ATOM 1677 O O . GLY A 1 208 ? 17.278 -10.984 3.698 1.00 96.81 208 GLY A O 1
ATOM 1678 N N . GLU A 1 209 ? 15.324 -11.967 4.146 1.00 97.19 209 GLU A N 1
ATOM 1679 C CA . GLU A 1 209 ? 14.911 -12.144 2.754 1.00 97.19 209 GLU A CA 1
ATOM 1680 C C . GLU A 1 209 ? 13.519 -11.559 2.498 1.00 97.19 209 GLU A C 1
ATOM 1682 O O . GLU A 1 209 ? 12.668 -11.496 3.386 1.00 97.19 209 GLU A O 1
ATOM 1687 N N . GLY A 1 210 ? 13.276 -11.140 1.257 1.00 97.19 210 GLY A N 1
ATOM 1688 C CA . GLY A 1 210 ? 11.978 -10.633 0.821 1.00 97.19 210 GLY A CA 1
ATOM 1689 C C . GLY A 1 210 ? 11.797 -10.743 -0.686 1.00 97.19 210 GLY A C 1
ATOM 1690 O O . GLY A 1 210 ? 12.763 -10.824 -1.448 1.00 97.19 210 GLY A O 1
ATOM 1691 N N . LEU A 1 211 ? 10.544 -10.738 -1.131 1.00 97.81 211 LEU A N 1
ATOM 1692 C CA . LEU A 1 211 ? 10.194 -10.731 -2.546 1.00 97.81 211 LEU A CA 1
ATOM 1693 C C . LEU A 1 211 ? 9.017 -9.784 -2.770 1.00 97.81 211 LEU A C 1
ATOM 1695 O O . LEU A 1 211 ? 7.943 -9.983 -2.202 1.00 97.81 211 LEU A O 1
ATOM 1699 N N . LEU A 1 212 ? 9.226 -8.788 -3.626 1.00 97.88 212 LEU A N 1
ATOM 1700 C CA . LEU A 1 212 ? 8.152 -7.986 -4.196 1.00 97.88 212 LEU A CA 1
ATOM 1701 C C . LEU A 1 212 ? 7.865 -8.454 -5.621 1.00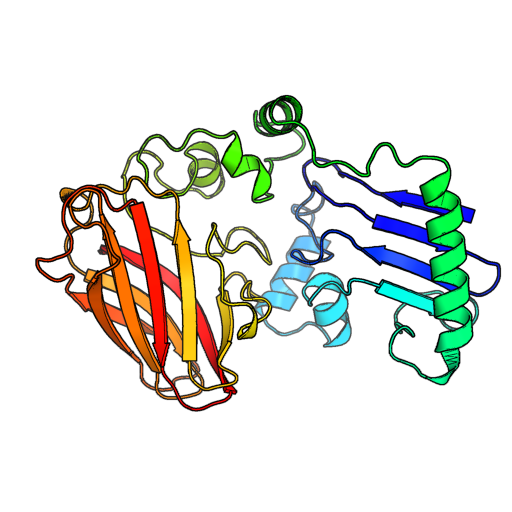 97.88 212 LEU A C 1
ATOM 1703 O O . LEU A 1 212 ? 8.795 -8.772 -6.362 1.00 97.88 212 LEU A O 1
ATOM 1707 N N . VAL A 1 213 ? 6.594 -8.469 -6.011 1.00 97.38 213 VAL A N 1
ATOM 1708 C CA . VAL A 1 213 ? 6.138 -8.896 -7.338 1.00 97.38 213 VAL A CA 1
ATOM 1709 C C . VAL A 1 213 ? 5.230 -7.838 -7.952 1.00 97.38 213 VAL A C 1
ATOM 1711 O O . VAL A 1 213 ? 4.323 -7.333 -7.288 1.00 97.38 213 VAL A O 1
ATOM 1714 N N . ARG A 1 214 ? 5.449 -7.553 -9.237 1.00 96.19 214 ARG A N 1
ATOM 1715 C CA . ARG A 1 214 ? 4.576 -6.747 -10.092 1.00 96.19 214 ARG A CA 1
ATOM 1716 C C . ARG A 1 214 ? 4.223 -7.558 -11.336 1.00 96.19 214 ARG A C 1
ATOM 1718 O O . ARG A 1 214 ? 5.077 -7.791 -12.182 1.00 96.19 214 ARG A O 1
ATOM 1725 N N . ASP A 1 215 ? 2.969 -7.989 -11.441 1.00 94.75 215 ASP A N 1
ATOM 1726 C CA . ASP A 1 215 ? 2.466 -8.821 -12.549 1.00 94.75 215 ASP A CA 1
ATOM 1727 C C . ASP A 1 215 ? 1.586 -8.038 -13.533 1.00 94.75 215 ASP A C 1
ATOM 1729 O O . ASP A 1 215 ? 1.204 -6.906 -13.267 1.00 94.75 215 ASP A O 1
ATOM 1733 N N . LYS A 1 216 ? 1.157 -8.676 -14.628 1.00 93.06 216 LYS A N 1
ATOM 1734 C CA . LYS A 1 216 ? 0.229 -8.096 -15.620 1.00 93.06 216 LYS A CA 1
ATOM 1735 C C . LYS A 1 216 ? 0.792 -6.863 -16.334 1.00 93.06 216 LYS A C 1
ATOM 1737 O O . LYS A 1 216 ? 0.028 -5.998 -16.742 1.00 93.06 216 LYS A O 1
ATOM 1742 N N . LEU A 1 217 ? 2.109 -6.812 -16.488 1.00 95.38 217 LEU A N 1
ATOM 1743 C CA . LEU A 1 217 ? 2.761 -5.830 -17.343 1.00 95.38 217 LEU A CA 1
ATOM 1744 C C . LEU A 1 217 ? 2.641 -6.265 -18.808 1.00 95.38 217 LEU A C 1
ATOM 1746 O O . LEU A 1 217 ? 2.442 -7.447 -19.108 1.00 95.38 217 LEU A O 1
ATOM 1750 N N . LYS A 1 218 ? 2.790 -5.313 -19.723 1.00 95.88 218 LYS A N 1
ATOM 1751 C CA . LYS A 1 218 ? 3.033 -5.553 -21.152 1.00 95.88 218 LYS A CA 1
ATOM 1752 C C . LYS A 1 218 ? 4.175 -4.663 -21.646 1.00 95.88 218 LYS A C 1
ATOM 1754 O O . LYS A 1 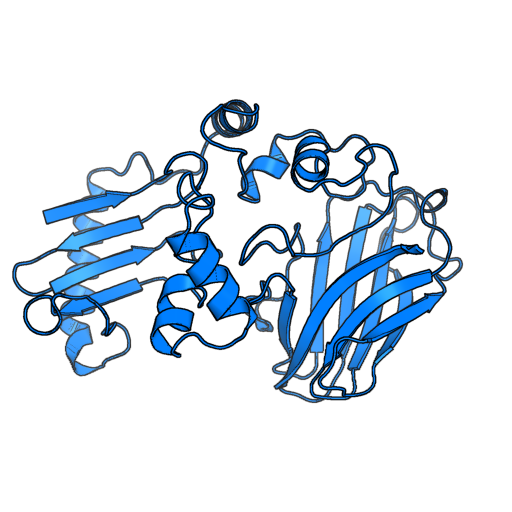218 ? 4.183 -4.211 -22.788 1.00 95.88 218 LYS A O 1
ATOM 1759 N N . LEU A 1 219 ? 5.158 -4.448 -20.777 1.00 95.94 219 LEU A N 1
ATOM 1760 C CA . LEU A 1 219 ? 6.236 -3.494 -20.973 1.00 95.94 219 LEU A CA 1
ATOM 1761 C C . LEU A 1 219 ? 7.172 -3.960 -22.094 1.00 95.94 219 LEU A C 1
ATOM 1763 O O . LEU A 1 219 ? 7.748 -5.051 -22.041 1.00 95.94 219 LEU A O 1
ATOM 1767 N N . ALA A 1 220 ? 7.357 -3.123 -23.108 1.00 95.25 220 ALA A N 1
ATOM 1768 C CA . ALA A 1 220 ? 8.252 -3.420 -24.217 1.00 95.25 220 ALA A CA 1
ATOM 1769 C C . ALA A 1 220 ? 9.720 -3.198 -23.801 1.00 95.25 220 ALA A C 1
ATOM 1771 O O . ALA A 1 220 ? 10.129 -2.077 -23.479 1.00 95.25 2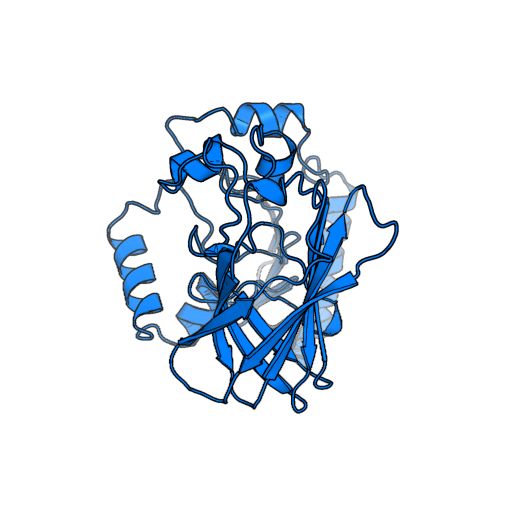20 ALA A O 1
ATOM 1772 N N . ALA A 1 221 ? 10.525 -4.268 -23.789 1.00 95.75 221 ALA A N 1
ATOM 1773 C CA . ALA A 1 221 ? 11.919 -4.208 -23.341 1.00 95.75 221 ALA A CA 1
ATOM 1774 C C . ALA A 1 221 ? 12.791 -3.294 -24.219 1.00 95.75 221 ALA A C 1
ATOM 1776 O O . ALA A 1 221 ? 13.710 -2.645 -23.725 1.00 95.75 221 ALA A O 1
ATOM 1777 N N . ASP A 1 222 ? 12.490 -3.210 -25.515 1.00 94.62 222 ASP A N 1
ATOM 1778 C CA . ASP A 1 222 ? 13.200 -2.374 -26.485 1.00 94.62 222 ASP A CA 1
ATOM 1779 C C . ASP A 1 222 ? 12.978 -0.872 -26.261 1.00 94.62 222 ASP A C 1
ATOM 1781 O O . ASP A 1 222 ? 13.898 -0.088 -26.495 1.00 94.62 222 ASP A O 1
ATOM 1785 N N . LYS A 1 223 ? 11.808 -0.480 -25.744 1.00 94.44 223 LYS A N 1
ATOM 1786 C CA . LYS A 1 223 ? 11.528 0.881 -25.266 1.00 94.44 223 LYS A CA 1
ATOM 1787 C C . LYS A 1 223 ? 12.146 1.169 -23.895 1.00 94.44 223 LYS A C 1
ATOM 1789 O O . LYS A 1 223 ? 12.345 2.331 -23.548 1.00 94.44 223 LYS A O 1
ATOM 1794 N N . ASN A 1 224 ? 12.504 0.135 -23.138 1.00 95.38 224 ASN A N 1
ATOM 1795 C CA . ASN A 1 224 ? 13.004 0.216 -21.765 1.00 95.38 224 ASN A CA 1
ATOM 1796 C C . ASN A 1 224 ? 14.433 -0.325 -21.655 1.00 95.38 224 ASN A C 1
ATOM 1798 O O . ASN A 1 224 ? 14.710 -1.250 -20.897 1.00 95.38 224 ASN A O 1
ATOM 1802 N N . GLN A 1 225 ? 15.348 0.236 -22.441 1.00 92.50 225 GLN A N 1
ATOM 1803 C CA . GLN A 1 225 ? 16.770 -0.103 -22.385 1.00 92.50 225 GLN A CA 1
ATOM 1804 C C . GLN A 1 225 ? 17.519 0.810 -21.412 1.00 92.50 225 GLN A C 1
ATOM 1806 O O . GLN A 1 225 ? 17.035 1.883 -21.068 1.00 92.50 225 GLN A O 1
ATOM 1811 N N . GLY A 1 226 ? 18.730 0.404 -21.028 1.00 92.44 226 GLY A N 1
ATOM 1812 C CA . GLY A 1 226 ? 19.618 1.214 -20.201 1.00 92.44 226 GLY A CA 1
ATOM 1813 C C . GLY A 1 226 ? 19.786 0.636 -18.803 1.00 92.44 226 GLY A C 1
ATOM 1814 O O . GLY A 1 226 ? 20.216 -0.513 -18.642 1.00 92.44 226 GLY A O 1
ATOM 1815 N N . LYS A 1 227 ? 19.527 1.458 -17.789 1.00 95.62 227 LYS A N 1
ATOM 1816 C CA . LYS A 1 227 ? 19.766 1.119 -16.387 1.00 95.62 227 LYS A CA 1
ATOM 1817 C C . LYS A 1 227 ? 18.459 1.074 -15.618 1.00 95.62 227 LYS A C 1
ATOM 1819 O O . LYS A 1 227 ? 17.664 2.005 -15.684 1.00 95.62 227 LYS A O 1
ATOM 1824 N N . LEU A 1 228 ? 18.299 0.037 -14.804 1.00 96.75 228 LEU A N 1
ATOM 1825 C CA . LEU A 1 228 ? 17.394 0.101 -13.665 1.00 96.75 228 LEU A CA 1
ATOM 1826 C C . LEU A 1 228 ? 17.918 1.184 -12.720 1.00 96.75 228 LEU A C 1
ATOM 1828 O O . LEU A 1 228 ? 19.077 1.107 -12.309 1.00 96.75 228 LEU A O 1
ATOM 1832 N N . ALA A 1 229 ? 17.079 2.155 -12.385 1.00 97.81 229 ALA A N 1
ATOM 1833 C CA . ALA A 1 229 ? 17.300 3.130 -11.332 1.00 97.81 229 ALA A CA 1
ATOM 1834 C C . ALA A 1 229 ? 16.307 2.859 -10.196 1.00 97.81 229 ALA A C 1
ATOM 1836 O O . ALA A 1 229 ? 15.115 2.665 -10.439 1.00 97.81 229 ALA A O 1
ATOM 1837 N N . MET A 1 230 ? 16.801 2.823 -8.964 1.00 97.50 230 MET A N 1
ATOM 1838 C CA . MET A 1 230 ? 15.985 2.618 -7.773 1.00 97.50 230 MET A CA 1
ATOM 1839 C C . MET A 1 230 ? 16.402 3.618 -6.708 1.00 97.50 230 MET A C 1
ATOM 1841 O O . MET A 1 230 ? 17.555 3.599 -6.275 1.00 97.50 230 MET A O 1
ATOM 1845 N N . ASN A 1 231 ? 15.481 4.479 -6.284 1.00 97.06 231 ASN A N 1
ATOM 1846 C CA . ASN A 1 231 ? 15.717 5.373 -5.161 1.00 97.06 231 ASN A CA 1
ATOM 1847 C C . ASN A 1 231 ? 15.351 4.647 -3.868 1.00 97.06 231 ASN A C 1
ATOM 1849 O O . ASN A 1 231 ? 14.183 4.353 -3.615 1.00 97.06 231 ASN A O 1
ATOM 1853 N N . VAL A 1 232 ? 16.362 4.285 -3.083 1.00 97.06 232 VAL A N 1
ATOM 1854 C CA . VAL A 1 232 ? 16.212 3.349 -1.966 1.00 97.06 232 VAL A CA 1
ATOM 1855 C C . VAL A 1 232 ? 17.059 3.783 -0.780 1.00 97.06 232 VAL A C 1
ATOM 1857 O O . VAL A 1 232 ? 18.160 4.318 -0.939 1.00 97.06 232 VAL A O 1
ATOM 1860 N N . ARG A 1 233 ? 16.556 3.517 0.424 1.00 96.12 233 ARG A N 1
ATOM 1861 C CA . ARG A 1 233 ? 17.340 3.533 1.660 1.00 96.12 233 ARG A CA 1
ATOM 1862 C C . ARG A 1 233 ? 17.101 2.256 2.450 1.00 96.12 233 ARG A C 1
ATOM 1864 O O . ARG A 1 233 ? 16.074 1.594 2.305 1.00 96.12 233 ARG A O 1
ATOM 1871 N N . CYS A 1 234 ? 18.072 1.895 3.274 1.00 97.00 234 CYS A N 1
ATOM 1872 C CA . CYS A 1 234 ? 18.016 0.665 4.047 1.00 97.00 234 CYS A CA 1
ATOM 1873 C C . CYS A 1 234 ? 18.825 0.782 5.340 1.00 97.00 234 CYS A C 1
ATOM 1875 O O . CYS A 1 234 ? 19.875 1.433 5.381 1.00 97.00 234 CYS A O 1
ATOM 1877 N N . SER A 1 235 ? 18.342 0.134 6.404 1.00 97.62 235 SER A N 1
ATOM 1878 C CA . SER A 1 235 ? 19.008 0.147 7.714 1.00 97.62 235 SER A CA 1
ATOM 1879 C C . SER A 1 235 ? 20.255 -0.741 7.765 1.00 97.62 235 SER A C 1
ATOM 1881 O O . SER A 1 235 ? 21.125 -0.532 8.609 1.00 97.62 235 SER A O 1
ATOM 1883 N N . GLN A 1 236 ? 20.358 -1.706 6.849 1.00 97.62 236 GLN A N 1
ATOM 1884 C CA . GLN A 1 236 ? 21.459 -2.662 6.722 1.00 97.62 236 GLN A CA 1
ATOM 1885 C C . GLN A 1 236 ? 21.905 -2.768 5.263 1.00 97.62 236 GLN A C 1
ATOM 1887 O O . GLN A 1 236 ? 21.215 -2.300 4.359 1.00 97.62 236 GLN A O 1
ATOM 1892 N N . ARG A 1 237 ? 23.079 -3.361 5.011 1.00 97.75 237 ARG A N 1
ATOM 1893 C CA . ARG A 1 237 ? 23.538 -3.610 3.635 1.00 97.75 237 ARG A CA 1
ATOM 1894 C C . ARG A 1 237 ? 22.537 -4.523 2.929 1.00 97.75 237 ARG A C 1
ATOM 1896 O O . ARG A 1 237 ? 22.168 -5.560 3.472 1.00 97.75 237 ARG A O 1
ATOM 1903 N N . LEU A 1 238 ? 22.127 -4.140 1.729 1.00 98.25 238 LEU A N 1
ATOM 1904 C CA . LEU A 1 238 ? 21.039 -4.787 1.011 1.00 98.25 238 LEU A CA 1
ATOM 1905 C C . LEU A 1 238 ? 21.496 -5.174 -0.393 1.00 98.25 238 LEU A C 1
ATOM 1907 O O . LEU A 1 238 ? 22.031 -4.343 -1.121 1.00 98.25 238 LEU A O 1
ATOM 1911 N N . THR A 1 239 ? 21.241 -6.413 -0.791 1.00 98.44 239 THR A N 1
ATOM 1912 C CA . THR A 1 239 ? 21.333 -6.843 -2.187 1.00 98.44 239 THR A CA 1
ATOM 1913 C C . THR A 1 239 ? 19.923 -6.973 -2.747 1.00 98.44 239 THR A C 1
ATOM 1915 O O . THR A 1 239 ? 19.067 -7.636 -2.159 1.00 98.44 239 THR A O 1
ATOM 1918 N N . VAL A 1 240 ? 19.683 -6.350 -3.900 1.00 98.38 240 VAL A N 1
ATOM 1919 C CA . VAL A 1 240 ? 18.412 -6.414 -4.626 1.00 98.38 240 VAL A CA 1
ATOM 1920 C C . VAL A 1 240 ? 18.652 -7.022 -5.999 1.00 98.38 240 VAL A C 1
ATOM 1922 O O . VAL A 1 240 ? 19.399 -6.479 -6.809 1.00 98.38 240 VAL A O 1
ATOM 1925 N N . GLN A 1 241 ? 18.006 -8.146 -6.286 1.00 98.56 241 GLN A N 1
ATOM 1926 C CA . GLN A 1 241 ? 17.990 -8.742 -7.619 1.00 98.56 241 GLN A CA 1
ATOM 1927 C C . GLN A 1 241 ? 16.677 -8.382 -8.309 1.00 98.56 241 GLN A C 1
ATOM 1929 O O . GLN A 1 241 ? 15.607 -8.711 -7.798 1.00 98.56 241 GLN A O 1
ATOM 1934 N N . LEU A 1 242 ? 16.756 -7.759 -9.485 1.00 98.31 242 LEU A N 1
ATOM 1935 C CA . LEU A 1 242 ? 15.615 -7.623 -10.383 1.00 98.31 242 LEU A CA 1
ATOM 1936 C C . LEU A 1 242 ? 15.526 -8.884 -11.237 1.00 98.31 242 LEU A C 1
ATOM 1938 O O . LEU A 1 242 ? 16.453 -9.202 -11.986 1.00 98.31 242 LEU A O 1
ATOM 1942 N N . LEU A 1 243 ? 14.400 -9.581 -11.149 1.00 98.38 243 LEU A N 1
ATOM 1943 C CA . LEU A 1 243 ? 14.041 -10.666 -12.043 1.00 98.38 243 LEU A CA 1
ATOM 1944 C C . LEU A 1 243 ? 12.918 -10.209 -12.968 1.00 98.38 243 LEU A C 1
ATOM 1946 O O . LEU A 1 243 ? 11.964 -9.578 -12.522 1.00 98.38 243 LEU A O 1
ATOM 1950 N N . ALA A 1 244 ? 13.008 -10.573 -14.241 1.00 97.81 244 ALA A N 1
ATOM 1951 C CA . ALA A 1 244 ? 11.975 -10.302 -15.229 1.00 97.81 244 ALA A CA 1
ATOM 1952 C C . ALA A 1 244 ? 11.510 -11.609 -15.868 1.00 97.81 244 ALA A C 1
ATOM 1954 O O . ALA A 1 244 ? 12.324 -12.472 -16.204 1.00 97.81 244 ALA A O 1
ATOM 1955 N N . ARG A 1 245 ? 10.196 -11.757 -16.033 1.00 97.56 245 ARG A N 1
ATOM 1956 C CA . ARG A 1 245 ? 9.593 -12.793 -16.876 1.00 97.56 245 ARG A CA 1
ATOM 1957 C C . ARG A 1 245 ? 9.067 -12.113 -18.128 1.00 97.56 245 ARG A C 1
ATOM 1959 O O . ARG A 1 245 ? 8.337 -11.128 -18.024 1.00 97.56 245 ARG A O 1
ATOM 1966 N N . SER A 1 246 ? 9.434 -12.642 -19.282 1.00 96.44 246 SER A N 1
ATOM 1967 C CA . SER A 1 246 ? 9.052 -12.097 -20.578 1.00 96.44 246 SER A CA 1
ATOM 1968 C C . SER A 1 246 ? 8.300 -13.129 -21.406 1.00 96.44 246 SER A C 1
ATOM 1970 O O . SER A 1 246 ? 8.320 -14.321 -21.107 1.00 96.44 246 SER A O 1
ATOM 1972 N N . THR A 1 247 ? 7.720 -12.694 -22.518 1.00 93.94 247 THR A N 1
ATOM 1973 C CA . THR A 1 247 ? 7.168 -13.587 -23.548 1.00 93.94 247 THR A CA 1
ATOM 1974 C C . THR A 1 247 ? 8.206 -14.528 -24.172 1.00 93.94 247 THR A C 1
ATOM 1976 O O . THR A 1 247 ? 7.842 -15.496 -24.832 1.00 93.94 247 THR A O 1
ATOM 1979 N N . THR A 1 248 ? 9.500 -14.263 -23.973 1.00 90.06 248 THR A N 1
ATOM 1980 C CA . THR A 1 248 ? 10.616 -15.085 -24.462 1.00 90.06 248 THR A CA 1
ATOM 1981 C C . THR A 1 248 ? 11.173 -16.042 -23.402 1.00 90.06 248 THR A C 1
ATOM 1983 O O . THR A 1 248 ? 12.062 -16.833 -23.716 1.00 90.06 248 THR A O 1
ATOM 1986 N N . SER A 1 249 ? 10.671 -15.997 -22.159 1.00 87.50 249 SER A N 1
ATOM 1987 C CA . SER A 1 249 ? 11.133 -16.839 -21.051 1.00 87.50 249 SER A CA 1
ATOM 1988 C C . SER A 1 249 ? 9.985 -17.276 -20.142 1.00 87.50 249 SER A C 1
ATOM 1990 O O . SER A 1 249 ? 9.396 -16.469 -19.423 1.00 87.50 249 SER A O 1
ATOM 1992 N N . ASP A 1 250 ? 9.755 -18.588 -20.058 1.00 86.25 250 ASP A N 1
ATOM 1993 C CA . ASP A 1 250 ? 8.703 -19.184 -19.219 1.00 86.25 250 ASP A CA 1
ATOM 1994 C C . ASP A 1 250 ? 8.898 -18.950 -17.710 1.00 86.25 250 ASP A C 1
ATOM 1996 O O . ASP A 1 250 ? 7.983 -19.163 -16.913 1.00 86.25 250 ASP A O 1
ATOM 2000 N N . ARG A 1 251 ? 10.099 -18.540 -17.282 1.00 94.25 251 ARG A N 1
ATOM 2001 C CA . ARG A 1 251 ? 10.431 -18.290 -15.872 1.00 94.25 251 ARG A CA 1
ATOM 2002 C C . ARG A 1 251 ? 11.081 -16.918 -15.685 1.00 94.25 251 ARG A C 1
ATOM 2004 O O . ARG A 1 251 ? 11.790 -16.465 -16.584 1.00 94.25 251 ARG A O 1
ATOM 2011 N N . PRO A 1 252 ? 10.902 -16.279 -14.513 1.00 96.88 252 PRO A N 1
ATOM 2012 C CA . PRO A 1 252 ? 11.650 -15.078 -14.166 1.00 96.88 252 PRO A CA 1
ATOM 2013 C C . PRO A 1 252 ? 13.159 -15.347 -14.171 1.00 96.88 252 PRO A C 1
ATOM 2015 O O . PRO A 1 252 ? 13.631 -16.298 -13.542 1.00 96.88 252 PRO A O 1
ATOM 2018 N N . VAL A 1 253 ? 13.919 -14.495 -14.854 1.00 97.38 253 VAL A N 1
ATOM 2019 C CA . VAL A 1 253 ? 15.386 -14.535 -14.899 1.00 97.38 253 VAL A CA 1
ATOM 2020 C C . VAL A 1 253 ? 15.958 -13.257 -14.310 1.00 97.38 253 VAL A C 1
ATOM 2022 O O . VAL A 1 253 ? 15.391 -12.186 -14.493 1.00 97.38 253 VAL A O 1
ATOM 2025 N N . ILE A 1 254 ? 17.085 -13.356 -13.602 1.00 98.06 254 ILE A N 1
ATOM 2026 C CA . ILE A 1 254 ? 17.774 -12.179 -13.053 1.00 98.06 254 ILE A CA 1
ATOM 2027 C C . ILE A 1 254 ? 18.253 -11.307 -14.216 1.00 98.06 254 ILE A C 1
ATOM 2029 O O . ILE A 1 254 ? 19.034 -11.760 -15.046 1.00 98.06 254 ILE A O 1
ATOM 2033 N N . VAL A 1 255 ? 17.816 -10.058 -14.271 1.00 97.69 255 VAL A N 1
ATOM 2034 C CA . VAL A 1 255 ? 18.207 -9.101 -15.316 1.00 97.69 255 VAL A CA 1
ATOM 2035 C C . VAL A 1 255 ? 19.108 -7.994 -14.789 1.00 97.69 255 VAL A C 1
ATOM 2037 O O . VAL A 1 255 ? 19.817 -7.382 -15.578 1.00 97.69 255 VAL A O 1
ATOM 2040 N N . ALA A 1 256 ? 19.122 -7.763 -13.479 1.00 98.00 256 ALA A N 1
ATOM 2041 C CA . ALA A 1 256 ? 20.002 -6.804 -12.828 1.00 98.00 256 ALA A CA 1
ATOM 2042 C C . ALA A 1 256 ? 20.189 -7.161 -11.347 1.00 98.00 256 ALA A C 1
ATOM 2044 O O . ALA A 1 256 ? 19.316 -7.780 -10.736 1.00 98.00 256 ALA A O 1
ATOM 2045 N N . THR A 1 257 ? 21.313 -6.735 -10.773 1.00 98.19 257 THR A N 1
ATOM 2046 C CA . THR A 1 257 ? 21.594 -6.826 -9.336 1.00 98.19 257 THR A CA 1
ATOM 2047 C C . THR A 1 257 ? 22.130 -5.483 -8.863 1.00 98.19 257 THR A C 1
ATOM 2049 O O . THR A 1 257 ? 23.041 -4.937 -9.484 1.00 98.19 257 THR A O 1
ATOM 2052 N N . ILE A 1 258 ? 21.571 -4.969 -7.773 1.00 97.06 258 ILE A N 1
ATOM 2053 C CA . ILE A 1 258 ? 21.993 -3.748 -7.094 1.00 97.06 258 ILE A CA 1
ATOM 2054 C C . ILE A 1 258 ? 22.502 -4.131 -5.704 1.00 97.06 258 ILE A C 1
ATOM 2056 O O . ILE A 1 258 ? 21.834 -4.874 -4.988 1.00 97.06 258 ILE A O 1
ATOM 2060 N N . ASP A 1 259 ? 23.647 -3.580 -5.307 1.00 97.31 259 ASP A N 1
ATOM 2061 C CA . ASP A 1 259 ? 24.119 -3.610 -3.923 1.00 97.31 259 ASP A CA 1
ATOM 2062 C C . ASP A 1 259 ? 23.986 -2.214 -3.312 1.00 97.31 259 ASP A C 1
ATOM 2064 O O . ASP A 1 259 ? 24.588 -1.252 -3.789 1.00 97.31 259 ASP A O 1
ATOM 2068 N N . VAL A 1 260 ? 23.213 -2.109 -2.237 1.00 97.00 260 VAL A N 1
ATOM 2069 C CA . VAL A 1 260 ? 22.900 -0.863 -1.539 1.00 97.00 260 VAL A CA 1
ATOM 2070 C C . VAL A 1 260 ? 23.633 -0.841 -0.201 1.00 97.00 260 VAL A C 1
ATOM 2072 O O . VAL A 1 260 ? 23.542 -1.767 0.611 1.00 97.00 260 VAL A O 1
ATOM 2075 N N . ALA A 1 261 ? 24.388 0.228 0.044 1.00 96.00 261 ALA A N 1
ATOM 2076 C CA . ALA A 1 261 ? 24.995 0.471 1.347 1.00 96.00 261 ALA A CA 1
ATOM 2077 C C . ALA A 1 261 ? 23.956 1.023 2.336 1.00 96.00 261 ALA A C 1
ATOM 2079 O O . ALA A 1 261 ? 23.125 1.842 1.954 1.00 96.00 261 ALA A O 1
ATOM 2080 N N . ALA A 1 262 ? 24.061 0.647 3.614 1.00 96.69 262 ALA A N 1
ATOM 2081 C CA . ALA A 1 262 ? 23.192 1.168 4.669 1.00 96.69 262 ALA A CA 1
ATOM 2082 C C . ALA A 1 262 ? 23.355 2.690 4.822 1.00 96.69 262 ALA A C 1
ATOM 2084 O O . ALA A 1 262 ? 24.444 3.179 5.158 1.00 96.69 262 ALA A O 1
ATOM 2085 N N . LYS A 1 263 ? 22.284 3.438 4.552 1.00 94.19 263 LYS A N 1
ATOM 2086 C CA . LYS A 1 263 ? 22.252 4.906 4.568 1.00 94.19 263 LYS A CA 1
ATOM 2087 C C . LYS A 1 263 ? 20.882 5.396 5.051 1.00 94.19 263 LYS A C 1
ATOM 2089 O O . LYS A 1 263 ? 19.881 4.774 4.710 1.00 94.19 263 LYS A O 1
ATOM 2094 N N . PRO A 1 264 ? 20.831 6.488 5.839 1.00 89.94 264 PRO A N 1
ATOM 2095 C CA . PRO A 1 264 ? 19.571 7.043 6.344 1.00 89.94 264 PRO A CA 1
ATOM 2096 C C . PRO A 1 264 ? 18.801 7.850 5.287 1.00 89.94 264 PRO A C 1
ATOM 2098 O O . PRO A 1 264 ? 17.581 7.993 5.380 1.00 89.94 264 PRO A O 1
ATOM 2101 N N . ASP A 1 265 ? 19.513 8.371 4.289 1.00 94.12 265 ASP A N 1
ATOM 2102 C CA . ASP A 1 265 ? 18.948 9.148 3.193 1.00 94.12 265 ASP A CA 1
ATOM 2103 C C . ASP A 1 265 ? 18.658 8.243 1.996 1.00 94.12 265 ASP A C 1
ATOM 2105 O O . ASP A 1 265 ? 19.390 7.281 1.742 1.00 94.12 265 ASP A O 1
ATOM 2109 N N . PHE A 1 266 ? 17.612 8.584 1.247 1.00 93.75 266 PHE A N 1
ATOM 2110 C CA . PHE A 1 266 ? 17.331 7.980 -0.049 1.00 93.75 266 PHE A CA 1
ATOM 2111 C C . PHE A 1 266 ? 18.486 8.236 -1.014 1.00 93.75 266 PHE A C 1
ATOM 2113 O O . PHE A 1 266 ? 18.934 9.374 -1.183 1.00 93.75 266 PHE A O 1
ATOM 2120 N N . LEU A 1 267 ? 18.982 7.165 -1.630 1.00 94.94 267 LEU A N 1
ATOM 2121 C CA . LEU A 1 267 ? 20.020 7.241 -2.643 1.00 94.94 267 LEU A CA 1
ATOM 2122 C C . LEU A 1 267 ? 19.580 6.494 -3.889 1.00 94.94 267 LEU A C 1
ATOM 2124 O O . LEU A 1 267 ? 19.169 5.335 -3.834 1.00 94.94 267 LEU A O 1
ATOM 2128 N N . GLU A 1 268 ? 19.771 7.149 -5.027 1.00 97.00 268 GLU A N 1
ATOM 2129 C CA . GLU A 1 268 ? 19.544 6.531 -6.318 1.00 97.00 268 GLU A CA 1
ATOM 2130 C C . GLU A 1 268 ? 20.655 5.519 -6.622 1.00 97.00 268 GLU A C 1
ATOM 2132 O O . GLU A 1 268 ? 21.839 5.856 -6.722 1.00 97.00 268 GLU A O 1
ATOM 2137 N N . GLN A 1 269 ? 20.255 4.259 -6.749 1.00 96.69 269 GLN A N 1
ATOM 2138 C CA . GLN A 1 269 ? 21.108 3.138 -7.108 1.00 96.69 269 GLN A CA 1
ATOM 2139 C C . GLN A 1 269 ? 20.815 2.696 -8.532 1.00 96.69 269 GLN A C 1
ATOM 2141 O O . GLN A 1 269 ? 19.677 2.772 -8.994 1.00 96.69 269 GLN A O 1
ATOM 2146 N N . PHE A 1 270 ? 21.840 2.188 -9.216 1.00 96.81 270 PHE A N 1
ATOM 2147 C CA . PHE A 1 270 ? 21.710 1.777 -10.606 1.00 96.81 270 PHE A CA 1
ATOM 2148 C C . PHE A 1 270 ? 22.279 0.395 -10.864 1.00 96.81 270 PHE A C 1
ATOM 2150 O O . PHE A 1 270 ? 23.339 0.042 -10.350 1.00 96.81 270 PHE A O 1
ATOM 2157 N N . ALA A 1 271 ? 21.639 -0.330 -11.775 1.00 96.56 271 ALA A N 1
ATOM 2158 C CA . ALA A 1 271 ? 22.202 -1.525 -12.380 1.00 96.56 271 ALA A CA 1
ATOM 2159 C C . ALA A 1 271 ? 21.909 -1.557 -13.878 1.00 96.56 271 ALA A C 1
ATOM 2161 O O . ALA A 1 271 ? 20.827 -1.189 -14.329 1.00 96.56 271 ALA A O 1
ATOM 2162 N N . ILE A 1 272 ? 22.893 -1.995 -14.659 1.00 96.19 272 ILE A N 1
ATOM 2163 C CA . ILE A 1 272 ? 22.728 -2.181 -16.102 1.00 96.19 272 ILE A CA 1
ATOM 2164 C C . ILE A 1 272 ? 21.854 -3.414 -16.321 1.00 96.19 272 ILE A C 1
ATOM 2166 O O . ILE A 1 272 ? 22.118 -4.469 -15.740 1.00 96.19 272 ILE A O 1
ATOM 2170 N N . LEU A 1 273 ? 20.832 -3.280 -17.165 1.00 97.06 273 LEU A N 1
ATOM 2171 C CA . LEU A 1 273 ? 20.008 -4.412 -17.567 1.00 97.06 273 LEU A CA 1
ATOM 2172 C C . LEU A 1 273 ? 20.837 -5.363 -18.442 1.00 97.06 273 LEU A C 1
ATOM 2174 O O . LEU A 1 273 ? 21.473 -4.946 -19.410 1.00 97.06 273 LEU A O 1
ATOM 2178 N N . SER A 1 274 ? 20.858 -6.645 -18.082 1.00 95.94 274 SER A N 1
ATOM 2179 C CA . SER A 1 274 ? 21.554 -7.682 -18.850 1.00 95.94 274 SER A CA 1
ATOM 2180 C C . SER A 1 274 ? 20.895 -7.926 -20.211 1.00 95.94 274 SER A C 1
ATOM 2182 O O . SER A 1 274 ? 19.737 -7.574 -20.428 1.00 95.94 274 SER A O 1
ATOM 2184 N N . ASP A 1 275 ? 21.592 -8.651 -21.081 1.00 94.69 275 ASP A N 1
ATOM 2185 C CA . ASP A 1 275 ? 21.090 -9.151 -22.368 1.00 94.69 275 ASP A CA 1
ATOM 2186 C C . ASP A 1 275 ? 19.852 -10.061 -22.264 1.00 94.69 275 ASP A C 1
ATOM 2188 O O . ASP A 1 275 ? 19.207 -10.341 -23.269 1.00 94.69 275 ASP A O 1
ATOM 2192 N N . ARG A 1 276 ? 19.490 -10.504 -21.053 1.00 95.50 276 ARG A N 1
ATOM 2193 C CA . ARG A 1 276 ? 18.253 -11.247 -20.778 1.00 95.50 276 ARG A CA 1
ATOM 2194 C C . ARG A 1 276 ? 17.008 -10.359 -20.703 1.00 95.50 276 ARG A C 1
ATOM 2196 O O . ARG A 1 276 ? 15.899 -10.888 -20.737 1.00 95.50 276 ARG A O 1
ATOM 2203 N N . TRP A 1 277 ? 17.161 -9.036 -20.621 1.00 96.75 277 TRP A N 1
ATOM 2204 C CA . TRP A 1 277 ? 16.054 -8.080 -20.700 1.00 96.75 277 TRP A CA 1
ATOM 2205 C C . TRP A 1 277 ? 15.559 -7.959 -22.147 1.00 96.75 277 TRP A C 1
ATOM 2207 O O . TRP A 1 277 ? 16.062 -7.160 -22.934 1.00 96.75 277 TRP A O 1
ATOM 2217 N N . THR A 1 278 ? 14.611 -8.815 -22.531 1.00 96.06 278 THR A N 1
ATOM 2218 C CA . THR A 1 278 ? 14.162 -8.949 -23.926 1.00 96.06 278 THR A CA 1
ATOM 2219 C C . THR A 1 278 ? 12.674 -9.263 -24.026 1.00 96.06 278 THR A C 1
ATOM 2221 O O . THR A 1 278 ? 12.074 -9.797 -23.094 1.00 96.06 278 THR A O 1
ATOM 2224 N N . GLY A 1 279 ? 12.092 -8.981 -25.194 1.00 95.81 279 GLY A N 1
ATOM 2225 C CA . GLY A 1 279 ? 10.691 -9.272 -25.491 1.00 95.81 279 GLY A CA 1
ATOM 2226 C C . GLY A 1 279 ? 9.722 -8.340 -24.766 1.00 95.81 279 GLY A C 1
ATOM 2227 O O . GLY A 1 279 ? 10.041 -7.188 -24.472 1.00 95.81 279 GLY A O 1
ATOM 2228 N N . THR A 1 280 ? 8.524 -8.845 -24.494 1.00 97.19 280 THR A N 1
ATOM 2229 C CA . THR A 1 280 ? 7.526 -8.141 -23.683 1.00 97.19 280 THR A CA 1
ATOM 2230 C C . THR A 1 280 ? 7.641 -8.644 -22.257 1.00 97.19 280 THR A C 1
ATOM 2232 O O . THR A 1 280 ? 7.482 -9.842 -22.023 1.00 97.19 280 THR A O 1
ATOM 2235 N N . ILE A 1 281 ? 7.940 -7.755 -21.317 1.00 97.62 281 ILE A N 1
ATOM 2236 C CA . ILE A 1 281 ? 8.046 -8.079 -19.900 1.00 97.62 281 ILE A CA 1
ATOM 2237 C C . ILE A 1 281 ? 6.638 -8.145 -19.312 1.00 97.62 281 ILE A C 1
ATOM 2239 O O . ILE A 1 281 ? 5.892 -7.170 -19.345 1.00 97.62 281 ILE A O 1
ATOM 2243 N N . GLU A 1 282 ? 6.277 -9.308 -18.776 1.00 97.00 282 GLU A N 1
ATOM 2244 C CA . GLU A 1 282 ? 4.934 -9.581 -18.252 1.00 97.00 282 GLU A CA 1
ATOM 2245 C C . GLU A 1 282 ? 4.861 -9.504 -16.723 1.00 97.00 282 GLU A C 1
ATOM 2247 O O . GLU A 1 282 ? 3.788 -9.311 -16.143 1.00 97.00 282 GLU A O 1
ATOM 2252 N N . SER A 1 283 ? 6.000 -9.694 -16.054 1.00 97.12 283 SER A N 1
ATOM 2253 C CA . SER A 1 283 ? 6.113 -9.534 -14.606 1.00 97.12 283 SER A CA 1
ATOM 2254 C C . SER A 1 283 ? 7.538 -9.212 -14.178 1.00 97.12 283 SER A C 1
ATOM 2256 O O . SER A 1 283 ? 8.497 -9.759 -14.734 1.00 97.12 283 SER A O 1
ATOM 2258 N N . LEU A 1 284 ? 7.658 -8.426 -13.115 1.00 97.94 284 LEU A N 1
ATOM 2259 C CA . LEU A 1 284 ? 8.904 -8.123 -12.428 1.00 97.94 284 LEU A CA 1
ATOM 2260 C C . LEU A 1 284 ? 8.881 -8.659 -11.006 1.00 97.94 284 LEU A C 1
ATOM 2262 O O . LEU A 1 284 ? 7.837 -8.705 -10.354 1.00 97.94 284 LEU A O 1
ATOM 2266 N N . GLN A 1 285 ? 10.055 -9.041 -10.521 1.00 98.25 285 GLN A N 1
ATOM 2267 C CA . GLN A 1 285 ? 10.260 -9.387 -9.127 1.00 98.25 285 GLN A CA 1
ATOM 2268 C C . GLN A 1 285 ? 11.503 -8.688 -8.598 1.00 98.25 285 GLN A C 1
ATOM 2270 O O . GLN A 1 285 ? 12.543 -8.697 -9.252 1.00 98.25 285 GLN A O 1
ATOM 2275 N N . LEU A 1 286 ? 11.408 -8.133 -7.397 1.00 98.38 286 LEU A N 1
ATOM 2276 C CA . LEU A 1 286 ? 12.562 -7.673 -6.639 1.00 98.38 286 LEU A CA 1
ATOM 2277 C C . LEU A 1 286 ? 12.799 -8.664 -5.511 1.00 98.38 286 LEU A C 1
ATOM 2279 O O . LEU A 1 286 ? 11.961 -8.799 -4.621 1.00 98.38 286 LEU A O 1
ATOM 2283 N N . ARG A 1 287 ? 13.917 -9.386 -5.569 1.00 98.44 287 ARG A N 1
ATOM 2284 C CA . ARG A 1 287 ? 14.357 -10.267 -4.487 1.00 98.44 287 ARG A CA 1
ATOM 2285 C C . ARG A 1 287 ? 15.369 -9.526 -3.628 1.00 98.44 287 ARG A C 1
ATOM 2287 O O . ARG A 1 287 ? 16.392 -9.080 -4.141 1.00 98.44 287 ARG A O 1
ATOM 2294 N N . PHE A 1 288 ? 15.083 -9.443 -2.339 1.00 98.31 288 PHE A N 1
ATOM 2295 C CA . PHE A 1 288 ? 15.875 -8.733 -1.344 1.00 98.31 288 PHE A CA 1
ATOM 2296 C C . PHE A 1 288 ? 16.636 -9.731 -0.481 1.00 98.31 288 PHE A C 1
ATOM 2298 O O . PHE A 1 288 ? 16.077 -10.758 -0.095 1.00 98.31 288 PHE A O 1
ATOM 2305 N N . GLN A 1 289 ? 17.892 -9.414 -0.178 1.00 98.25 289 GLN A N 1
ATOM 2306 C CA . GLN A 1 289 ? 18.728 -10.141 0.775 1.00 98.25 289 GLN A CA 1
ATOM 2307 C C . GLN A 1 289 ? 19.501 -9.148 1.645 1.00 98.25 289 GLN A C 1
ATOM 2309 O O . GLN A 1 289 ? 20.164 -8.245 1.130 1.00 98.25 289 GLN A O 1
ATOM 2314 N N . SER A 1 290 ? 19.403 -9.306 2.959 1.00 98.06 290 SER A N 1
ATOM 2315 C CA . SER A 1 290 ? 20.045 -8.469 3.971 1.00 98.06 290 SER A CA 1
ATOM 2316 C C . SER A 1 290 ? 20.196 -9.243 5.287 1.00 98.06 290 SER A C 1
ATOM 2318 O O . SER A 1 290 ? 19.927 -10.441 5.354 1.00 98.06 290 SER A O 1
ATOM 2320 N N . GLU A 1 291 ? 20.624 -8.555 6.342 1.00 97.38 291 GLU A N 1
ATOM 2321 C CA . GLU A 1 291 ? 20.531 -9.076 7.706 1.00 97.38 291 GLU A CA 1
ATOM 2322 C C . GLU A 1 291 ? 19.055 -9.168 8.150 1.00 97.38 291 GLU A C 1
ATOM 2324 O O . GLU A 1 291 ? 18.226 -8.378 7.679 1.00 97.38 291 GLU A O 1
ATOM 2329 N N . PRO A 1 292 ? 18.707 -10.096 9.063 1.00 97.25 292 PRO A N 1
ATOM 2330 C CA . PRO A 1 292 ? 17.368 -10.177 9.636 1.00 97.25 292 PRO A CA 1
ATOM 2331 C C . PRO A 1 292 ? 16.890 -8.849 10.227 1.00 97.25 292 PRO A C 1
ATOM 2333 O O . PRO A 1 292 ? 17.656 -8.114 10.852 1.00 97.25 292 PRO A O 1
ATOM 2336 N N . ASP A 1 293 ? 15.604 -8.571 10.036 1.00 96.50 293 ASP A N 1
ATOM 2337 C CA . ASP A 1 293 ? 14.900 -7.362 10.469 1.00 96.50 293 ASP A CA 1
ATOM 2338 C C . ASP A 1 293 ? 15.413 -6.045 9.844 1.00 96.50 293 ASP A C 1
ATOM 2340 O O . ASP A 1 293 ? 15.149 -4.949 10.345 1.00 96.50 293 ASP A O 1
ATOM 2344 N N . ALA A 1 294 ? 16.132 -6.118 8.717 1.00 97.19 294 ALA A N 1
ATOM 2345 C CA . ALA A 1 294 ? 16.496 -4.929 7.954 1.00 97.19 294 ALA A CA 1
ATOM 2346 C C . ALA A 1 294 ? 15.242 -4.180 7.469 1.00 97.19 294 ALA A C 1
ATOM 2348 O O . ALA A 1 294 ? 14.363 -4.768 6.838 1.00 97.19 294 ALA A O 1
ATOM 2349 N N . LEU A 1 295 ? 15.196 -2.871 7.724 1.00 95.88 295 LEU A N 1
ATOM 2350 C CA . LEU A 1 295 ? 14.192 -1.957 7.186 1.00 95.88 295 LEU A CA 1
ATOM 2351 C C . LEU A 1 295 ? 14.638 -1.526 5.791 1.00 95.88 295 LEU A C 1
ATOM 2353 O O . LEU A 1 295 ? 15.773 -1.066 5.616 1.00 95.88 295 LEU A O 1
ATOM 2357 N N . VAL A 1 296 ? 13.742 -1.661 4.821 1.00 96.12 296 VAL A N 1
ATOM 2358 C CA . VAL A 1 296 ? 13.938 -1.251 3.432 1.00 96.12 296 VAL A CA 1
ATOM 2359 C C . VAL A 1 296 ? 12.838 -0.277 3.052 1.00 96.12 296 VAL A C 1
ATOM 2361 O O . VAL A 1 296 ? 11.662 -0.517 3.320 1.00 96.12 296 VAL A O 1
ATOM 2364 N N . GLU A 1 297 ? 13.235 0.815 2.411 1.00 95.06 297 GLU A N 1
ATOM 2365 C CA . GLU A 1 297 ? 12.328 1.855 1.951 1.00 95.06 297 GLU A CA 1
ATOM 2366 C C . GLU A 1 297 ? 12.648 2.207 0.499 1.00 95.06 297 GLU A C 1
ATOM 2368 O O . GLU A 1 297 ? 13.797 2.517 0.176 1.00 95.06 297 GLU A O 1
ATOM 2373 N N . ILE A 1 298 ? 11.645 2.141 -0.379 1.00 95.69 298 ILE A N 1
ATOM 2374 C CA . ILE A 1 298 ? 11.791 2.362 -1.824 1.00 95.69 298 ILE A CA 1
ATOM 2375 C C . ILE A 1 298 ? 10.883 3.511 -2.237 1.00 95.69 298 ILE A C 1
ATOM 2377 O O . ILE A 1 298 ? 9.664 3.383 -2.200 1.00 95.69 298 ILE A O 1
ATOM 2381 N N . ASP A 1 299 ? 11.496 4.613 -2.646 1.00 93.94 299 ASP A N 1
ATOM 2382 C CA . ASP A 1 299 ? 10.818 5.827 -3.100 1.00 93.94 299 ASP A CA 1
ATOM 2383 C C . ASP A 1 299 ? 10.435 5.737 -4.579 1.00 93.94 299 ASP A C 1
ATOM 2385 O O . ASP A 1 299 ? 9.340 6.120 -4.964 1.00 93.94 299 ASP A O 1
ATOM 2389 N N . SER A 1 300 ? 11.298 5.164 -5.420 1.00 94.94 300 SER A N 1
ATOM 2390 C CA . SER A 1 300 ? 10.975 4.996 -6.837 1.00 94.94 300 SER A CA 1
ATOM 2391 C C . SER A 1 300 ? 11.737 3.861 -7.507 1.00 94.94 300 SER A C 1
ATOM 2393 O O . SER A 1 300 ? 12.826 3.464 -7.080 1.00 94.94 300 SER A O 1
ATOM 2395 N N . ILE A 1 301 ? 11.143 3.332 -8.578 1.00 96.62 301 ILE A N 1
ATOM 2396 C CA . ILE A 1 301 ? 11.712 2.312 -9.462 1.00 96.62 301 ILE A CA 1
ATOM 2397 C C . ILE A 1 301 ? 11.455 2.756 -10.900 1.00 96.62 301 ILE A C 1
ATOM 2399 O O . ILE A 1 301 ? 10.304 2.933 -11.293 1.00 96.62 301 ILE A O 1
ATOM 2403 N N . MET A 1 302 ? 12.509 2.906 -11.700 1.00 96.56 302 MET A N 1
ATOM 2404 C CA . MET A 1 302 ? 12.378 3.304 -13.103 1.00 96.56 302 MET A CA 1
ATOM 2405 C C . MET A 1 302 ? 13.492 2.752 -13.993 1.00 96.56 302 MET A C 1
ATOM 2407 O O . MET A 1 302 ? 14.501 2.242 -13.502 1.00 96.56 302 MET A O 1
ATOM 2411 N N . ILE A 1 303 ? 13.332 2.875 -15.312 1.00 95.25 303 ILE A N 1
ATOM 2412 C CA . ILE A 1 303 ? 14.395 2.585 -16.286 1.00 95.25 303 ILE A CA 1
ATOM 2413 C C . ILE A 1 303 ? 14.855 3.886 -16.958 1.00 95.25 303 ILE A C 1
ATOM 2415 O O . ILE A 1 303 ? 14.036 4.629 -17.498 1.00 95.25 303 ILE A O 1
ATOM 2419 N N . LYS A 1 304 ? 16.169 4.154 -16.915 1.00 91.88 304 LYS A N 1
ATOM 2420 C CA . LYS A 1 304 ? 16.833 5.341 -17.490 1.00 91.88 304 LYS A CA 1
ATOM 2421 C C . LYS A 1 304 ? 17.802 4.990 -18.615 1.00 91.88 304 LYS A C 1
ATOM 2423 O O . LYS A 1 304 ? 18.566 4.005 -18.458 1.00 91.88 304 LYS A O 1
#

Foldseek 3Di:
DKDWDADDQLDGWTKIWDDDPFKIKMFTPCQLFAPQDDFLCCPPPVNVVLLVCLLVVNDDPLSLCRGQNGDDRMFMDRCVVCVVRSDGCCPPPVCVVVVVVRVVVRVVVCVVDDPNPDDDDLVVLLVSCPDDPGDHNQDPVSQVNADQPLQLLGHLSLCVVVVHDSNLLWNKDQQQSDFSDPSQKDKDVVQPRQGDRNRWGKTWQQAQKIKIKHFAGQRALVSQAWKKKWFKAKQWWKKKWKWWDAPVHPDTDGQWIWTDHHDPGTDITITHGHPVSHHTTGMIMIMMGTHHGMMMITRMITGD

Solvent-accessible surface area (backbone atoms only — not comparable to full-atom values): 16304 Å² total; per-residue (Å²): 92,76,52,76,46,54,65,54,93,56,35,79,46,41,37,42,33,37,38,61,97,48,38,40,34,37,40,38,74,56,47,77,39,38,67,66,60,80,52,80,59,56,84,36,67,76,45,43,51,53,51,49,35,48,74,70,66,68,51,52,71,67,58,41,42,63,41,56,26,82,36,63,53,58,41,29,25,51,45,76,84,36,72,83,60,79,66,69,40,68,86,39,80,91,41,45,68,58,52,55,52,47,50,50,56,43,49,64,52,47,75,77,61,55,92,77,74,63,79,83,51,67,68,56,41,39,59,56,53,68,65,49,100,73,47,73,36,82,47,76,74,36,57,79,61,47,60,49,85,43,21,48,59,59,26,35,66,60,29,51,75,71,74,45,72,54,79,68,31,54,48,73,46,47,33,59,92,44,66,36,41,51,80,70,50,43,59,41,79,84,37,54,68,44,46,13,72,85,20,20,35,31,35,45,17,65,82,12,49,47,44,38,38,36,68,81,30,47,25,41,25,85,75,50,53,58,25,43,37,34,29,35,28,22,75,36,54,33,40,38,34,37,24,42,20,25,81,79,36,101,55,70,39,78,25,30,63,37,82,43,70,52,35,94,57,76,41,81,43,68,24,62,55,38,93,74,59,45,54,37,32,34,30,41,32,44,39,38,42,42,54,61,56,28,42,41,36,39,44,33,44,34,56,83

pLDDT: mean 92.1, std 7.25, range [54.25, 98.75]

Radius of gyration: 21.46 Å; Cα contacts (8 Å, |Δi|>4): 641; chains: 1; bounding box: 55×43×57 Å

Sequence (304 aa):
VAAAKDRLDHTIDRVRTVRTDQFRYTRNYKTDRIFLQPQYRDKKDYVIDLRQAYAAGELSPKLTEIYFGERPAEELYDVKVDPSQIHNLVGDAKFQKELVRHRQFLDDWLAKGDEGAGEESAEELAYQAQGHKWGNAVNPEYESVRTDSDGDGMSDAWEKINGRDADDAKLLFTFDCGGWQTEGWKGTQAMGNIAGRLGHLDFHLPDGEGLLVRDKLKLAADKNQGKLAMNVRCSQRLTVQLLARSTTSDRPVIVATIDVAAKPDFLEQFAILSDRWTGTIESLQLRFQSEPDALVEIDSIMIK

Nearest PDB structures (foldseek):
  8iq9-assembly1_B  TM=5.653E-01  e=1.904E-04  Klebsiella phage VLC6
  5w6h-assembly1_C  TM=5.539E-01  e=1.169E-03  Kuttervirus CBA120
  2vtf-assembly2_B  TM=5.927E-01  e=1.867E-03  Glutamicibacter protophormiae
  8eap-assembly1_G  TM=6.135E-01  e=1.215E-02  Salmonella phage P22
  8tvr-assembly1_S  TM=4.934E-01  e=3.995E-03  Salmonella phage P22

Secondary structure (DSSP, 8-state):
-EEEE--BTTB---EEEEE-SSEEEEEES--SS-SS---GGGGSHHHHHHHHHHHTT-S-HHHHHHHHSPPPSEEEEETTT-TT--S--TT-GGGHHHHHHHHHHHHHHHTT--GGGSPPPHHHHHHHHS-BTTB---SGGGGGTS--SS-SSS-HHHHHHTT--TTS---EE---SSTT--TT-EE-GGG---B-TTSSEEEEETTSEEEEEEEEEEEETTTS-SEEEEEEEESS-EEEEEEEEETT-SS-EEEEEEEE--EEEEEEEEEEPPTT--SEEEEEEEEEE-STTEEEEEEEEEE-